Protein AF-0000000081164059 (afdb_homodimer)

Nearest PDB structures (foldseek):
  8rfb-assembly1_A  TM=6.625E-01  e=6.573E-01  Homo sapiens
  6j4f-assembly2_B  TM=5.275E-01  e=3.599E+00  Arabidopsis thaliana
  6j4e-assembly1_B  TM=5.205E-01  e=5.851E+00  Arabidopsis thaliana
  3a1j-assembly1_B  TM=3.413E-01  e=1.538E+00  Homo sapiens
  8rfb-assembly1_A  TM=6.624E-01  e=5.026E-01  Homo sapiens

Secondary structure (DSSP, 8-state):
----THHHHHHTTT-HHHHHHHHHHHHTT-EEEEEEETTTTEEEEEEE-TTSS-EEEEEEEE-GGG-EEEEEESSTTTTS--HHHHHHHHHHHHH--TT--S--EE-----------HHHHSPPP-------/----THHHHHHTTT-HHHHHHHHHHHHTT-EEEEEEETTTTEEEEEEE-TTSS-EEEEEEEE-GGG-EEEEEESSTTTTS--HHHHHHHHHHHHH--TT--S--EE-----------HHHHSPPP-------

pLDDT: mean 81.77, std 21.3, range [35.31, 98.69]

Radius of gyration: 24.85 Å; Cα con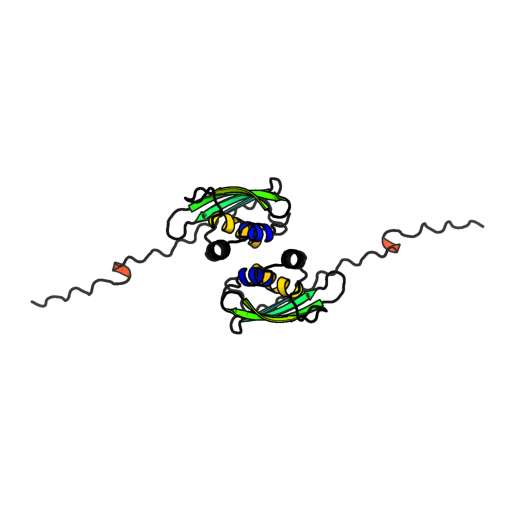tacts (8 Å, |Δi|>4): 420; chains: 2; bounding box: 108×60×64 Å

Sequence (264 aa):
MAFSVLYWVNFCSGTKKLSQKSESAVKSDHVLKFIFDPELSHVEGRVQASMRDRSYHVTLTLGENDTVVDSKCDCVNGQDKCHHKASLLLYGYKNVSKTDIRASWIQHPKSRPPKKTMEELFPPPPKLATYRMAFSVLYWVNFCSGTKKLSQKSESAVKSDHVLKFIFDPELSHVEGRVQASMRDRSYHVTLTLGENDTVVDSKCDCVNGQDKCHHKASLLLYGYKNVSKTDIRASWIQHPKSRPPKKTMEELFPPPPKLATYR

Solvent-accessible surface area (backbone atoms only — not comparable to full-atom values): 15053 Å² total; per-residue (Å²): 122,74,52,56,60,50,37,30,51,55,71,31,59,96,34,70,65,43,48,52,50,10,51,50,36,46,74,66,52,28,59,27,31,43,37,44,39,76,89,74,31,32,37,38,33,29,30,48,43,91,88,47,102,43,66,30,53,32,40,39,32,57,44,76,91,44,34,73,76,44,67,44,33,74,48,98,53,21,87,53,94,42,39,63,60,40,22,53,39,47,43,38,32,70,63,45,43,85,79,59,55,79,56,71,48,73,46,72,64,75,73,68,74,77,78,69,48,66,56,73,72,54,59,75,76,77,78,73,76,74,78,121,124,74,52,56,59,49,36,30,50,56,72,32,59,98,35,68,66,42,49,52,50,11,51,51,37,44,75,66,54,27,62,28,30,44,38,44,39,76,90,74,30,33,39,38,34,30,30,49,42,90,89,47,103,41,66,30,52,31,40,38,31,57,43,75,92,42,33,73,74,43,68,44,34,73,49,96,53,20,88,53,93,41,38,64,60,41,21,52,39,47,44,38,31,70,62,45,42,87,79,59,53,79,54,72,47,72,46,71,66,74,71,69,73,77,76,70,49,67,56,71,75,54,57,74,75,76,77,74,77,74,80,121

Foldseek 3Di:
DAQDLVLLVVLCPPPPPLVVLLVVQVVLVQWQWWWAAPVQQKIWGWGHDDPDPDIKIKIFHADPPSYTPDIAIPDPCGVGRHSRHSNRSNNSNVPVDPPDHGDGDRHDNDPPPPPQPPCRVPPPPPPPPPPD/DAQDLVLLVVLCPPPPPLVVLLVVQVVLVQWQWWFAAPVQQKIWGWGHDDPDPDIKIKIFHADPPSYTPDIAIPDPCGVGRHSRHSNRSNNSNVPVDPPDHGDGDRHDNDPPPPPQPPCRVPPPDPPDPPPD

Structure (mmCIF, N/CA/C/O backbone):
data_AF-0000000081164059-model_v1
#
loop_
_entity.id
_entity.type
_entity.pdbx_description
1 polymer 'SWIM-type domain-containing protein'
#
loop_
_atom_site.group_PDB
_atom_site.id
_atom_site.type_symbol
_atom_site.label_atom_id
_atom_site.label_alt_id
_atom_site.label_comp_id
_atom_site.label_asym_id
_ato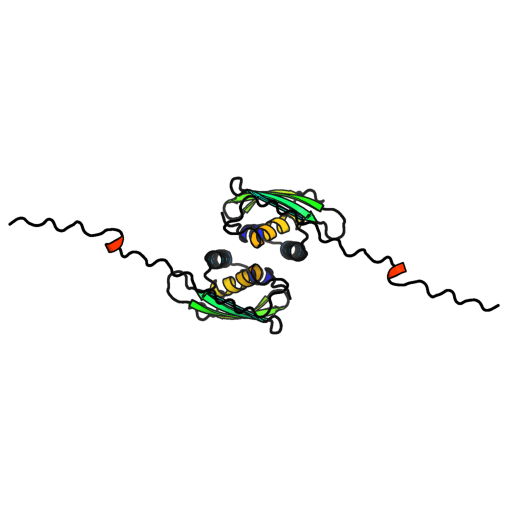m_site.label_entity_id
_atom_site.label_seq_id
_atom_site.pdbx_PDB_ins_code
_atom_site.Cartn_x
_atom_site.Cartn_y
_atom_site.Cartn_z
_atom_site.occupancy
_at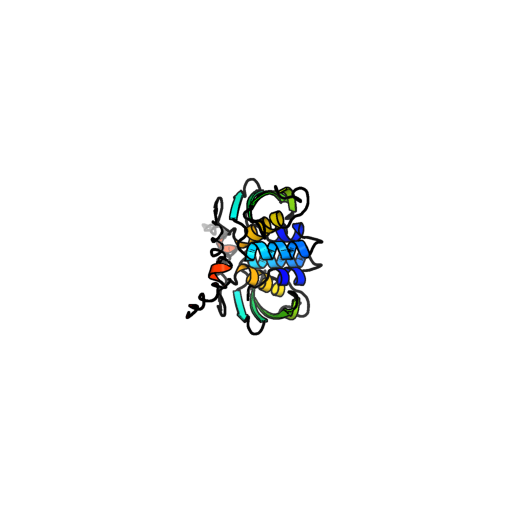om_site.B_iso_or_equiv
_atom_site.auth_seq_id
_atom_site.auth_comp_id
_atom_site.auth_asym_id
_atom_site.auth_atom_id
_atom_site.pdbx_PDB_model_num
ATOM 1 N N . MET A 1 1 ? 13.984 6.906 -8.148 1 57.16 1 MET A N 1
ATOM 2 C CA . MET A 1 1 ? 13.859 5.957 -7.047 1 57.16 1 MET A CA 1
ATOM 3 C C . MET A 1 1 ? 12.391 5.734 -6.688 1 57.16 1 MET A C 1
ATOM 5 O O . MET A 1 1 ? 11.617 6.688 -6.605 1 57.16 1 MET A O 1
ATOM 9 N N . ALA A 1 2 ? 11.852 4.387 -6.652 1 78 2 ALA A N 1
ATOM 10 C CA . ALA A 1 2 ? 10.445 4.062 -6.434 1 78 2 ALA A CA 1
ATOM 11 C C . ALA A 1 2 ? 10.055 4.25 -4.969 1 78 2 ALA A C 1
ATOM 13 O O . ALA A 1 2 ? 10.883 4.055 -4.074 1 78 2 ALA A O 1
ATOM 14 N N . PHE A 1 3 ? 9.102 4.918 -4.66 1 92.06 3 PHE A N 1
ATOM 15 C CA . PHE A 1 3 ? 8.539 5.113 -3.33 1 92.06 3 PHE A CA 1
ATOM 16 C C . PHE A 1 3 ? 7.906 3.824 -2.816 1 92.06 3 PHE A C 1
ATOM 18 O O . PHE A 1 3 ? 6.844 3.418 -3.291 1 92.06 3 PHE A O 1
ATOM 25 N N . SER A 1 4 ? 8.648 3.234 -1.888 1 95.94 4 SER A N 1
ATOM 26 C CA . SER A 1 4 ? 8.266 1.904 -1.432 1 95.94 4 SER A CA 1
ATOM 27 C C . SER A 1 4 ? 7.102 1.976 -0.445 1 95.94 4 SER A C 1
ATOM 29 O O . SER A 1 4 ? 7.09 2.822 0.45 1 95.94 4 SER A O 1
ATOM 31 N N . VAL A 1 5 ? 6.203 0.979 -0.553 1 97.56 5 VAL A N 1
ATOM 32 C CA . VAL A 1 5 ? 5.074 0.877 0.365 1 97.56 5 VAL A CA 1
ATOM 33 C C . VAL A 1 5 ? 5.57 0.466 1.75 1 97.56 5 VAL A C 1
ATOM 35 O O . VAL A 1 5 ? 4.875 0.668 2.75 1 97.56 5 VAL A O 1
ATOM 38 N N . LEU A 1 6 ? 6.746 -0.009 1.851 1 97.69 6 LEU A N 1
ATOM 39 C CA . LEU A 1 6 ? 7.273 -0.529 3.107 1 97.69 6 LEU A CA 1
ATOM 40 C C . LEU A 1 6 ? 7.578 0.605 4.078 1 97.69 6 LEU A C 1
ATOM 42 O O . LEU A 1 6 ? 7.598 0.398 5.293 1 97.69 6 LEU A O 1
ATOM 46 N N . TYR A 1 7 ? 7.797 1.878 3.541 1 98 7 TYR A N 1
ATOM 47 C CA . TYR A 1 7 ? 7.91 3.021 4.441 1 98 7 TYR A CA 1
ATOM 48 C C . TYR A 1 7 ? 6.664 3.16 5.305 1 98 7 TYR A C 1
ATOM 50 O O . TYR A 1 7 ? 6.758 3.391 6.512 1 98 7 TYR A O 1
ATOM 58 N N . TRP A 1 8 ? 5.555 2.967 4.656 1 98.38 8 TRP A N 1
ATOM 59 C CA . TRP A 1 8 ? 4.27 3.07 5.34 1 98.38 8 TRP A CA 1
ATOM 60 C C . TRP A 1 8 ? 4.051 1.881 6.27 1 98.38 8 TRP A C 1
ATOM 62 O O . TRP A 1 8 ? 3.625 2.051 7.414 1 98.38 8 TRP A O 1
ATOM 72 N N . VAL A 1 9 ? 4.395 0.719 5.84 1 97.94 9 VAL A N 1
ATOM 73 C CA . VAL A 1 9 ? 4.191 -0.5 6.617 1 97.94 9 VAL A CA 1
ATOM 74 C C . VAL A 1 9 ? 5.008 -0.435 7.906 1 97.94 9 VAL A C 1
ATOM 76 O O . VAL A 1 9 ? 4.48 -0.661 9 1 97.94 9 VAL A O 1
ATOM 79 N N . ASN A 1 10 ? 6.207 -0.115 7.762 1 97.38 10 ASN A N 1
ATOM 80 C CA . ASN A 1 10 ? 7.094 -0.061 8.922 1 97.38 10 ASN A CA 1
ATOM 81 C C . ASN A 1 10 ? 6.695 1.055 9.883 1 97.38 10 ASN A C 1
ATOM 83 O O . ASN A 1 10 ? 6.781 0.891 11.102 1 97.38 10 ASN A O 1
ATOM 87 N N . PHE A 1 11 ? 6.277 2.217 9.352 1 97.94 11 PHE A N 1
ATOM 88 C CA . PHE A 1 11 ? 5.867 3.346 10.18 1 97.94 11 PHE A CA 1
ATOM 89 C C . PHE A 1 11 ? 4.652 2.986 11.023 1 97.94 11 PHE A C 1
ATOM 91 O O . PHE A 1 11 ? 4.562 3.377 12.188 1 97.94 11 PHE A O 1
ATOM 98 N N . CYS A 1 12 ? 3.801 2.154 10.422 1 97.69 12 CYS A N 1
ATOM 99 C CA . CYS A 1 12 ? 2.547 1.826 11.086 1 97.69 12 CYS A CA 1
ATOM 100 C C . CYS A 1 12 ? 2.691 0.565 11.93 1 97.69 12 CYS A C 1
ATOM 102 O O . CYS A 1 12 ? 1.734 0.131 12.578 1 97.69 12 CYS A O 1
ATOM 104 N N . SER A 1 13 ? 3.854 0.001 11.93 1 94.69 13 SER A N 1
ATOM 105 C CA . SER A 1 13 ? 4.051 -1.262 12.633 1 94.69 13 SER A CA 1
ATOM 106 C C . SER A 1 13 ? 3.58 -1.168 14.078 1 94.69 13 SER A C 1
ATOM 108 O O . SER A 1 13 ? 3.873 -0.191 14.773 1 94.69 13 SER A O 1
ATOM 110 N N . GLY A 1 14 ? 2.793 -2.141 14.57 1 90.81 14 GLY A N 1
ATOM 111 C CA . GLY A 1 14 ? 2.371 -2.215 15.953 1 90.81 14 GLY A CA 1
ATOM 112 C C . GLY A 1 14 ? 1.087 -1.455 16.234 1 90.81 14 GLY A C 1
ATOM 113 O O . GLY A 1 14 ? 0.576 -1.474 17.359 1 90.81 14 GLY A O 1
ATOM 114 N N . THR A 1 15 ? 0.524 -0.752 15.234 1 92.75 15 THR A N 1
ATOM 115 C CA . THR A 1 15 ? -0.686 0.035 15.445 1 92.75 15 THR A CA 1
ATOM 116 C C . THR A 1 15 ? -1.65 -0.133 14.273 1 92.75 15 THR A C 1
ATOM 118 O O . THR A 1 15 ? -1.577 0.606 13.289 1 92.75 15 THR A O 1
ATOM 121 N N . LYS A 1 16 ? -2.604 -0.92 14.375 1 94.12 16 LYS A N 1
ATOM 122 C CA . LYS A 1 16 ? -3.607 -1.17 13.344 1 94.12 16 LYS A CA 1
ATOM 123 C C . LYS A 1 16 ? -4.434 0.082 13.07 1 94.12 16 LYS A C 1
ATOM 125 O O . LYS A 1 16 ? -4.758 0.375 11.914 1 94.12 16 LYS A O 1
ATOM 130 N N . LYS A 1 17 ? -4.734 0.809 14.141 1 96.38 17 LYS A N 1
ATOM 131 C CA . LYS A 1 17 ? -5.543 2.018 14.016 1 96.38 17 LYS A CA 1
ATOM 132 C C . LYS A 1 17 ? -4.855 3.053 13.133 1 96.38 17 LYS A C 1
ATOM 134 O O . LYS A 1 17 ? -5.52 3.762 12.367 1 96.38 17 LYS A O 1
ATOM 139 N N . LEU A 1 18 ? -3.592 3.16 13.25 1 97.31 18 LEU A N 1
ATOM 140 C CA . LEU A 1 18 ? -2.809 4.094 12.445 1 97.31 18 LEU A CA 1
ATOM 141 C C . LEU A 1 18 ? -2.91 3.752 10.961 1 97.31 18 LEU A C 1
ATOM 143 O O . LEU A 1 18 ? -3.111 4.641 10.133 1 97.31 18 LEU A O 1
ATOM 147 N N . SER A 1 19 ? -2.801 2.441 10.641 1 97.88 19 SER A N 1
ATOM 148 C CA . SER A 1 19 ? -2.93 1.991 9.258 1 97.88 19 SER A CA 1
ATOM 149 C C . SER A 1 19 ? -4.324 2.275 8.711 1 97.88 19 SER A C 1
ATOM 151 O O . SER A 1 19 ? -4.473 2.77 7.59 1 97.88 19 SER A O 1
ATOM 153 N N . GLN A 1 20 ? -5.297 2.037 9.492 1 97.69 20 GLN A N 1
ATOM 154 C CA . GLN A 1 20 ? -6.68 2.221 9.07 1 97.69 20 GLN A CA 1
ATOM 155 C C . GLN A 1 20 ? -6.996 3.697 8.852 1 97.69 20 GLN A C 1
ATOM 157 O O . GLN A 1 20 ? -7.586 4.066 7.832 1 97.69 20 GLN A O 1
ATOM 162 N N . LYS A 1 21 ? -6.617 4.535 9.789 1 97.19 21 LYS A N 1
ATOM 163 C CA . LYS A 1 21 ? -6.914 5.961 9.703 1 97.19 21 LYS A CA 1
ATOM 164 C C . LYS A 1 21 ? -6.172 6.613 8.539 1 97.19 21 LYS A C 1
ATOM 166 O O . LYS A 1 21 ? -6.711 7.492 7.867 1 97.19 21 LYS A O 1
ATOM 171 N N . SER A 1 22 ? -4.934 6.223 8.367 1 98.06 22 SER A N 1
ATOM 172 C CA . SER A 1 22 ? -4.176 6.82 7.277 1 98.06 22 SER A CA 1
ATOM 173 C C . SER A 1 22 ? -4.707 6.363 5.922 1 98.06 22 SER A C 1
ATOM 175 O O . SER A 1 22 ? -4.77 7.152 4.977 1 98.06 22 SER A O 1
ATOM 177 N N . GLU A 1 23 ? -5.047 5.098 5.793 1 97.19 23 GLU A N 1
ATOM 178 C CA . GLU A 1 23 ? -5.664 4.637 4.551 1 97.19 23 GLU A CA 1
ATOM 179 C C . GLU A 1 23 ? -6.965 5.387 4.27 1 97.19 23 GLU A C 1
ATOM 181 O O . GLU A 1 23 ? -7.219 5.797 3.137 1 97.19 23 GLU A O 1
ATOM 186 N N . SER A 1 24 ? -7.785 5.52 5.297 1 95.62 24 SER A N 1
ATOM 187 C CA . SER A 1 24 ? -9.039 6.246 5.156 1 95.62 24 SER A CA 1
ATOM 188 C C . SER A 1 24 ? -8.805 7.684 4.703 1 95.62 24 SER A C 1
ATOM 190 O O . SER A 1 24 ? -9.531 8.203 3.854 1 95.62 24 SER A O 1
ATOM 192 N N . ALA A 1 25 ? -7.836 8.328 5.285 1 96.12 25 ALA A N 1
ATOM 193 C CA . ALA A 1 25 ? -7.516 9.711 4.934 1 96.12 25 ALA A CA 1
ATOM 194 C C . ALA A 1 25 ? -7.094 9.82 3.473 1 96.12 25 ALA A C 1
ATOM 196 O O . ALA A 1 25 ? -7.516 10.734 2.766 1 96.12 25 ALA A O 1
ATOM 197 N N . VAL A 1 26 ? -6.273 8.859 2.986 1 95.62 26 VAL A N 1
ATOM 198 C CA . VAL A 1 26 ? -5.809 8.875 1.604 1 95.62 26 VAL A CA 1
ATOM 199 C C . VAL A 1 26 ? -6.98 8.602 0.663 1 95.62 26 VAL A C 1
ATOM 201 O O . VAL A 1 26 ? -7.137 9.281 -0.355 1 95.62 26 VAL A O 1
ATOM 204 N N . LYS A 1 27 ? -7.789 7.664 1.058 1 93.12 27 LYS A N 1
ATOM 205 C CA . LYS A 1 27 ? -8.969 7.328 0.264 1 93.12 27 LYS A CA 1
ATOM 206 C C . LYS A 1 27 ? -9.906 8.523 0.147 1 93.12 27 LYS A C 1
ATOM 208 O O . LYS A 1 27 ? -10.555 8.719 -0.887 1 93.12 27 LYS A O 1
ATOM 213 N N . SER A 1 28 ? -9.945 9.289 1.147 1 92.81 28 SER A N 1
ATOM 214 C CA . SER A 1 28 ? -10.859 10.43 1.216 1 92.81 28 SER A CA 1
ATOM 215 C C . SER A 1 28 ? -10.219 11.688 0.643 1 92.81 28 SER A C 1
ATOM 217 O O . SER A 1 28 ? -10.734 12.789 0.826 1 92.81 28 SER A O 1
ATOM 219 N N . ASP A 1 29 ? -9.07 11.578 0.116 1 93.25 29 ASP A N 1
ATOM 220 C CA . ASP A 1 29 ? -8.359 12.672 -0.546 1 93.25 29 ASP A CA 1
ATOM 221 C C . ASP A 1 29 ? -8.008 13.781 0.445 1 93.25 29 ASP A C 1
ATOM 223 O O . ASP A 1 29 ? -8.156 14.961 0.138 1 93.25 29 ASP A O 1
ATOM 227 N N . HIS A 1 30 ? -7.652 13.391 1.604 1 95.56 30 HIS A N 1
ATOM 228 C CA . HIS A 1 30 ? -7.297 14.359 2.639 1 95.56 30 HIS A CA 1
ATOM 229 C C . HIS A 1 30 ? -5.879 14.883 2.439 1 95.56 30 HIS A C 1
ATOM 231 O O . HIS A 1 30 ? -5.492 15.883 3.047 1 95.56 30 HIS A O 1
ATOM 237 N N . VAL A 1 31 ? -5.039 14.211 1.701 1 96.31 31 VAL A N 1
ATOM 238 C CA . VAL A 1 31 ? -3.719 14.75 1.375 1 96.31 31 VAL A CA 1
ATOM 239 C C . VAL A 1 31 ? -3.854 15.859 0.334 1 96.31 31 VAL A C 1
ATOM 241 O O . VAL A 1 31 ? -4.172 15.594 -0.828 1 96.31 31 VAL A O 1
ATOM 244 N N . LEU A 1 32 ? -3.525 17.031 0.781 1 94.25 32 LEU A N 1
ATOM 245 C CA . LEU A 1 32 ? -3.816 18.219 -0.012 1 94.25 32 LEU A CA 1
ATOM 246 C C . LEU A 1 32 ? -2.602 18.641 -0.835 1 94.25 32 LEU A C 1
ATOM 248 O O . LEU A 1 32 ? -2.748 19.234 -1.909 1 94.25 32 LEU A O 1
ATOM 252 N N . LYS A 1 33 ? -1.496 18.469 -0.349 1 95.12 33 LYS A N 1
ATOM 253 C CA . LYS A 1 33 ? -0.218 18.766 -0.988 1 95.12 33 LYS A CA 1
ATOM 254 C C . LYS A 1 33 ? 0.806 17.672 -0.71 1 95.12 33 LYS A C 1
ATOM 256 O O . LYS A 1 33 ? 0.843 17.109 0.388 1 95.12 33 LYS A O 1
ATOM 261 N N . PHE A 1 34 ? 1.595 17.422 -1.727 1 95.94 34 PHE A N 1
ATOM 262 C CA . PHE A 1 34 ? 2.605 16.391 -1.605 1 95.94 34 PHE A CA 1
ATOM 263 C C . PHE A 1 34 ? 3.824 16.703 -2.461 1 95.94 34 PHE A C 1
ATOM 265 O O . PHE A 1 34 ? 3.693 17 -3.65 1 95.94 34 PHE A O 1
ATOM 272 N N . ILE A 1 35 ? 4.992 16.781 -1.832 1 94.19 35 ILE A N 1
ATOM 273 C CA . ILE A 1 35 ? 6.27 16.969 -2.514 1 94.19 35 ILE A CA 1
ATOM 274 C C . ILE A 1 35 ? 7.246 15.867 -2.094 1 94.19 35 ILE A C 1
ATOM 276 O O . ILE A 1 35 ? 7.391 15.578 -0.903 1 94.19 35 ILE A O 1
ATOM 280 N N . PHE A 1 36 ? 7.801 15.234 -3.047 1 94.81 36 PHE A N 1
ATOM 281 C CA . PHE A 1 36 ? 8.812 14.219 -2.791 1 94.81 36 PHE A CA 1
ATOM 282 C C . PHE A 1 36 ? 10.117 14.562 -3.5 1 94.81 36 PHE A C 1
ATOM 284 O O . PHE A 1 36 ? 10.125 14.812 -4.707 1 94.81 36 PHE A O 1
ATOM 291 N N . ASP A 1 37 ? 11.156 14.688 -2.756 1 93.44 37 ASP A N 1
ATOM 292 C CA . ASP A 1 37 ? 12.5 14.891 -3.281 1 93.44 37 ASP A CA 1
ATOM 293 C C . ASP A 1 37 ? 13.352 13.633 -3.129 1 93.44 37 ASP A C 1
ATOM 295 O O . ASP A 1 37 ? 13.891 13.367 -2.053 1 93.44 37 ASP A O 1
ATOM 299 N N . PRO A 1 38 ? 13.516 12.875 -4.148 1 91.19 38 PRO A N 1
ATOM 300 C CA . PRO A 1 38 ? 14.25 11.609 -4.043 1 91.19 38 PRO A CA 1
ATOM 301 C C . PRO A 1 38 ? 15.727 11.812 -3.727 1 91.19 38 PRO A C 1
ATOM 303 O O . PRO A 1 38 ? 16.359 10.945 -3.109 1 91.19 38 PRO A O 1
ATOM 306 N N . GLU A 1 39 ? 16.266 12.891 -4.145 1 91.56 39 GLU A N 1
ATOM 307 C CA . GLU A 1 39 ? 17.672 13.156 -3.889 1 91.56 39 GLU A CA 1
ATOM 308 C C . GLU A 1 39 ? 17.938 13.398 -2.406 1 91.56 39 GLU A C 1
ATOM 310 O O . GLU A 1 39 ? 18.938 12.93 -1.856 1 91.56 39 GLU A O 1
ATOM 315 N N . LEU A 1 40 ? 17.031 14.094 -1.793 1 93.75 40 LEU A N 1
ATOM 316 C CA . LEU A 1 40 ? 17.188 14.398 -0.375 1 93.75 40 LEU A CA 1
ATOM 317 C C . LEU A 1 40 ? 16.422 13.398 0.483 1 93.75 40 LEU A C 1
ATOM 319 O O . LEU A 1 40 ? 16.438 13.492 1.713 1 93.75 40 LEU A O 1
ATOM 323 N N . SER A 1 41 ? 15.758 12.477 -0.121 1 94.81 41 SER A N 1
ATOM 324 C CA . SER A 1 41 ? 14.922 11.5 0.583 1 94.81 41 SER A CA 1
ATOM 325 C C . SER A 1 41 ? 13.938 12.195 1.521 1 94.81 41 SER A C 1
ATOM 327 O O . SER A 1 41 ? 13.805 11.805 2.684 1 94.81 41 SER A O 1
ATOM 329 N N . HIS A 1 42 ? 13.367 13.203 0.974 1 96.31 42 HIS A N 1
ATOM 330 C CA . HIS A 1 42 ? 12.516 14.07 1.774 1 96.31 42 HIS A CA 1
ATOM 331 C C . HIS A 1 42 ? 11.102 14.141 1.199 1 96.31 42 HIS A C 1
ATOM 333 O O . HIS A 1 42 ? 10.93 14.242 -0.017 1 96.31 42 HIS A O 1
ATOM 339 N N . VAL A 1 43 ? 10.148 14.047 2.105 1 97.12 43 VAL A N 1
ATOM 340 C CA . VAL A 1 43 ? 8.734 14.164 1.749 1 97.12 43 VAL A CA 1
ATOM 341 C C . VAL A 1 43 ? 8.094 15.305 2.543 1 97.12 43 VAL A C 1
ATOM 343 O O . VAL A 1 43 ? 8.344 15.445 3.742 1 97.12 43 VAL A O 1
ATOM 346 N N . GLU A 1 44 ? 7.32 16.078 1.889 1 97.94 44 GLU A N 1
ATOM 347 C CA . GLU A 1 44 ? 6.602 17.188 2.518 1 97.94 44 GLU A CA 1
ATOM 348 C C . GLU A 1 44 ? 5.18 17.297 1.975 1 97.94 44 GLU A C 1
ATOM 350 O O . GLU A 1 44 ? 4.934 17.016 0.8 1 97.94 44 GLU A O 1
ATOM 355 N N . GLY A 1 45 ? 4.297 17.688 2.904 1 97.44 45 GLY A N 1
ATOM 356 C CA . GLY A 1 45 ? 2.936 17.859 2.424 1 97.44 45 GLY A CA 1
ATOM 357 C C . GLY A 1 45 ? 2.004 18.453 3.471 1 97.44 45 GLY A C 1
ATOM 358 O O . GLY A 1 45 ? 2.451 18.875 4.539 1 97.44 45 GLY A O 1
ATOM 359 N N . ARG A 1 46 ? 0.769 18.578 3.082 1 97.44 46 ARG A N 1
ATOM 360 C CA . ARG A 1 46 ? -0.315 19.031 3.947 1 97.44 46 ARG A CA 1
ATOM 361 C C . ARG A 1 46 ? -1.459 18.016 3.967 1 97.44 46 ARG A C 1
ATOM 363 O O . ARG A 1 46 ? -1.868 17.516 2.92 1 97.44 46 ARG A O 1
ATOM 370 N N . VAL A 1 47 ? -1.889 17.75 5.148 1 96.69 47 VAL A N 1
ATOM 371 C CA . VAL A 1 47 ? -2.963 16.766 5.32 1 96.69 47 VAL A CA 1
ATOM 372 C C . VAL A 1 47 ? -4.137 17.422 6.051 1 96.69 47 VAL A C 1
ATOM 374 O O . VAL A 1 47 ? -3.949 18.062 7.086 1 96.69 47 VAL A O 1
ATOM 377 N N . GLN A 1 48 ? -5.258 17.25 5.465 1 95.81 48 GLN A N 1
ATOM 378 C CA . GLN A 1 48 ? -6.477 17.812 6.043 1 95.81 48 GLN A CA 1
ATOM 379 C C . GLN A 1 48 ? -6.836 17.109 7.352 1 95.81 48 GLN A C 1
ATOM 381 O O . GLN A 1 48 ? -6.766 15.891 7.449 1 95.81 48 GLN A O 1
ATOM 386 N N . ALA A 1 49 ? -7.293 17.984 8.289 1 88.56 49 ALA A N 1
ATOM 387 C CA . ALA A 1 49 ? -7.812 17.438 9.539 1 88.56 49 ALA A CA 1
ATOM 388 C C . ALA A 1 49 ? -9.219 16.875 9.352 1 88.56 49 ALA A C 1
ATOM 390 O O . ALA A 1 49 ? -9.953 17.312 8.461 1 88.56 49 ALA A O 1
ATOM 391 N N . SER A 1 50 ? -9.602 15.695 9.891 1 73.62 50 SER A N 1
ATOM 392 C CA . SER A 1 50 ? -10.883 15.016 9.727 1 73.62 50 SER A CA 1
ATOM 393 C C . SER A 1 50 ? -12.047 15.992 9.859 1 73.62 50 SER A C 1
ATOM 395 O O . SER A 1 50 ? -13.016 15.922 9.109 1 73.62 50 SER A O 1
ATOM 397 N N . MET A 1 51 ? -12.258 16.641 10.812 1 63.19 51 MET A N 1
ATOM 398 C CA . MET A 1 51 ? -13.492 17.375 11.062 1 63.19 51 MET A CA 1
ATOM 399 C C . MET A 1 51 ? -13.234 18.875 11.133 1 63.19 51 MET A C 1
ATOM 401 O O . MET A 1 51 ? -14.008 19.625 11.734 1 63.19 51 MET A O 1
ATOM 405 N N . ARG A 1 52 ? -12.203 19.312 10.43 1 66.94 52 ARG A N 1
ATOM 406 C CA . ARG A 1 52 ? -11.961 20.734 10.625 1 66.94 52 ARG A CA 1
ATOM 407 C C . ARG A 1 52 ? -11.383 21.375 9.359 1 66.94 52 ARG A C 1
ATOM 409 O O . ARG A 1 52 ? -10.945 20.656 8.453 1 66.94 52 ARG A O 1
ATOM 416 N N . ASP A 1 53 ? -11.711 22.578 9.18 1 82.5 53 ASP A N 1
ATOM 417 C CA . ASP A 1 53 ? -11.094 23.391 8.141 1 82.5 53 ASP A CA 1
ATOM 418 C C . ASP A 1 53 ? -9.641 23.703 8.477 1 82.5 53 ASP A C 1
ATOM 420 O O . ASP A 1 53 ? -9.258 24.875 8.594 1 82.5 53 ASP A O 1
ATOM 424 N N . ARG A 1 54 ? -9.055 22.672 8.922 1 91.38 54 ARG A N 1
ATOM 425 C CA . ARG A 1 54 ? -7.641 22.812 9.242 1 91.38 54 ARG A CA 1
ATOM 426 C C . ARG A 1 54 ? -6.816 21.734 8.547 1 91.38 54 ARG A C 1
ATOM 428 O O . ARG A 1 54 ? -7.336 20.672 8.195 1 91.38 54 ARG A O 1
ATOM 435 N N . SER A 1 55 ? -5.676 22.094 8.25 1 95.19 55 SER A N 1
ATOM 436 C CA . SER A 1 55 ? -4.707 21.156 7.695 1 95.19 55 SER A CA 1
ATOM 437 C C . SER A 1 55 ? -3.375 21.234 8.438 1 95.19 55 SER A C 1
ATOM 439 O O . SER A 1 55 ? -3.068 22.25 9.07 1 95.19 55 SER A O 1
ATOM 441 N N . TYR A 1 56 ? -2.717 20.125 8.398 1 96.94 56 TYR A N 1
ATOM 442 C CA . TYR A 1 56 ? -1.443 20.047 9.109 1 96.94 56 TYR A CA 1
ATOM 443 C C . TYR A 1 56 ? -0.286 19.891 8.133 1 96.94 56 TYR A C 1
ATOM 445 O O . TYR A 1 56 ? -0.402 19.156 7.141 1 96.94 56 TYR A O 1
ATOM 453 N N . HIS A 1 57 ? 0.751 20.609 8.406 1 97.56 57 HIS A N 1
ATOM 454 C CA . HIS A 1 57 ? 1.989 20.453 7.656 1 97.56 57 HIS A CA 1
ATOM 455 C C . HIS A 1 57 ? 2.791 19.266 8.164 1 97.56 57 HIS A C 1
ATOM 457 O O . HIS A 1 57 ? 2.961 19.094 9.375 1 97.56 57 HIS A O 1
ATOM 463 N N . VAL A 1 58 ? 3.266 18.438 7.289 1 98.25 58 VAL A N 1
ATOM 464 C CA . VAL A 1 58 ? 3.996 17.219 7.625 1 98.25 58 VAL A CA 1
ATOM 465 C C . VAL A 1 58 ? 5.312 17.172 6.848 1 98.25 58 VAL A C 1
ATOM 467 O O . VAL A 1 58 ? 5.344 17.484 5.652 1 98.25 58 VAL A O 1
ATOM 470 N N . THR A 1 59 ? 6.387 16.859 7.504 1 97.94 59 THR A N 1
ATOM 471 C CA . THR A 1 59 ? 7.676 16.609 6.867 1 97.94 59 THR A CA 1
ATOM 472 C C . THR A 1 59 ? 8.266 15.281 7.348 1 97.94 59 THR A C 1
ATOM 474 O O . THR A 1 59 ? 8.172 14.945 8.531 1 97.94 59 THR A O 1
ATOM 477 N N . LEU A 1 60 ? 8.805 14.555 6.414 1 98.44 60 LEU A N 1
ATOM 478 C CA . LEU A 1 60 ? 9.422 13.273 6.707 1 98.44 60 LEU A CA 1
ATOM 479 C C . LEU A 1 60 ? 10.781 13.156 6.027 1 98.44 60 LEU A C 1
ATOM 481 O O . LEU A 1 60 ? 10.953 13.602 4.891 1 98.44 60 LEU A O 1
ATOM 485 N N . THR A 1 61 ? 11.711 12.547 6.68 1 98.31 61 THR A N 1
ATOM 486 C CA . THR A 1 61 ? 12.977 12.125 6.086 1 98.31 61 THR A CA 1
ATOM 487 C C . THR A 1 61 ? 13.062 10.602 6.023 1 98.31 61 THR A C 1
ATOM 489 O O . THR A 1 61 ? 12.938 9.93 7.047 1 98.31 61 THR A O 1
ATOM 492 N N . LEU A 1 62 ? 13.242 10.117 4.863 1 97.88 62 LEU A N 1
ATOM 493 C CA . LEU A 1 62 ? 13.297 8.68 4.641 1 97.88 62 LEU A CA 1
ATOM 494 C C . LEU A 1 62 ? 14.719 8.156 4.809 1 97.88 62 LEU A C 1
ATOM 496 O O . LEU A 1 62 ? 15.672 8.805 4.379 1 97.88 62 LEU A O 1
ATOM 500 N N . GLY A 1 63 ? 14.758 7.043 5.488 1 97.31 63 GLY A N 1
ATOM 501 C CA . GLY A 1 63 ? 16.062 6.449 5.742 1 97.31 63 GLY A CA 1
ATOM 502 C C . GLY A 1 63 ? 16.25 5.109 5.059 1 97.31 63 GLY A C 1
ATOM 503 O O . GLY A 1 63 ? 15.477 4.738 4.176 1 97.31 63 GLY A O 1
ATOM 504 N N . GLU A 1 64 ? 17.375 4.426 5.465 1 94.94 64 GLU A N 1
ATOM 505 C CA . GLU A 1 64 ? 17.672 3.094 4.949 1 94.94 64 GLU A CA 1
ATOM 506 C C . GLU A 1 64 ? 16.672 2.07 5.469 1 94.94 64 GLU A C 1
ATOM 508 O O . GLU A 1 64 ? 15.984 2.312 6.465 1 94.94 64 GLU A O 1
ATOM 513 N N . ASN A 1 65 ? 16.531 0.983 4.664 1 94.75 65 ASN A N 1
ATOM 514 C CA . ASN A 1 65 ? 15.68 -0.14 5.055 1 94.75 65 ASN A CA 1
ATOM 515 C C . ASN A 1 65 ? 14.227 0.291 5.238 1 94.75 65 ASN A C 1
ATOM 517 O O . ASN A 1 65 ? 13.57 -0.131 6.191 1 94.75 65 ASN A O 1
ATOM 521 N N . ASP A 1 66 ? 13.773 1.25 4.434 1 96.5 66 ASP A N 1
ATOM 522 C CA . ASP A 1 66 ? 12.375 1.676 4.375 1 96.5 66 ASP A CA 1
ATOM 523 C C . ASP A 1 66 ? 11.906 2.203 5.73 1 96.5 66 ASP A C 1
ATOM 525 O O . ASP A 1 66 ? 10.805 1.875 6.184 1 96.5 66 ASP A O 1
ATOM 529 N N . THR A 1 67 ? 12.828 2.934 6.398 1 97.38 67 THR A N 1
ATOM 530 C CA . THR A 1 67 ? 12.5 3.543 7.684 1 97.38 67 THR A CA 1
ATOM 531 C C . THR A 1 67 ? 12.359 5.055 7.543 1 97.38 67 THR A C 1
ATOM 533 O O . THR A 1 67 ? 12.844 5.645 6.574 1 97.38 67 THR A O 1
ATOM 536 N N . VAL A 1 68 ? 11.578 5.621 8.5 1 97.94 68 VAL A N 1
ATOM 537 C CA . VAL A 1 68 ? 11.5 7.07 8.641 1 97.94 68 VAL A CA 1
ATOM 538 C C . VAL A 1 68 ? 12.438 7.531 9.758 1 97.94 68 VAL A C 1
ATOM 540 O O . VAL A 1 68 ? 12.266 7.141 10.914 1 97.94 68 VAL A O 1
ATOM 543 N N . VAL A 1 69 ? 13.453 8.297 9.445 1 97.69 69 VAL A N 1
ATOM 544 C CA . VAL A 1 69 ? 14.492 8.609 10.422 1 97.69 69 VAL A CA 1
ATOM 545 C C . VAL A 1 69 ? 14.164 9.93 11.117 1 97.69 69 VAL A C 1
ATOM 547 O O . VAL A 1 69 ? 14.711 10.219 12.188 1 97.69 69 VAL A O 1
ATOM 550 N N . ASP A 1 70 ? 13.359 10.797 10.539 1 97.5 70 ASP A N 1
ATOM 551 C CA . ASP A 1 70 ? 12.867 12.039 11.133 1 97.5 70 ASP A CA 1
ATOM 552 C C . ASP A 1 70 ? 11.469 12.383 10.609 1 97.5 70 ASP A C 1
ATOM 554 O O . ASP A 1 70 ? 11.148 12.102 9.453 1 97.5 70 ASP A O 1
ATOM 558 N N . SER A 1 71 ? 10.672 12.938 11.43 1 98 71 SER A N 1
ATOM 559 C CA . SER A 1 71 ? 9.32 13.305 11.016 1 98 71 SER A CA 1
ATOM 560 C C . SER A 1 71 ? 8.75 14.406 11.898 1 98 71 SER A C 1
ATOM 562 O O . SER A 1 71 ? 9.008 14.438 13.109 1 98 71 SER A O 1
ATOM 564 N N . LYS A 1 72 ? 8.031 15.273 11.312 1 97.69 72 LYS A N 1
ATOM 565 C CA . LYS A 1 72 ? 7.348 16.359 12.016 1 97.69 72 LYS A CA 1
ATOM 566 C C . LYS A 1 72 ? 5.93 16.547 11.484 1 97.69 72 LYS A C 1
ATOM 568 O O . LYS A 1 72 ? 5.672 16.359 10.297 1 97.69 72 LYS A O 1
ATOM 573 N N . CYS A 1 73 ? 5.082 16.797 12.32 1 98.06 73 CYS A N 1
ATOM 574 C CA . CYS A 1 73 ? 3.697 17.141 12.016 1 98.06 73 CYS A CA 1
ATOM 575 C C . CYS A 1 73 ? 3.193 18.234 12.945 1 98.06 73 CYS A C 1
ATOM 577 O O . CYS A 1 73 ? 3.457 18.203 14.148 1 98.06 73 CYS A O 1
ATOM 579 N N . ASP A 1 74 ? 2.477 19.219 12.469 1 96.25 74 ASP A N 1
ATOM 580 C CA . ASP A 1 74 ? 2.072 20.328 13.328 1 96.25 74 ASP A CA 1
ATOM 581 C C . ASP A 1 74 ? 0.735 20.031 14.008 1 96.25 74 ASP A C 1
ATOM 583 O O . ASP A 1 74 ? 0.079 20.938 14.523 1 96.25 74 ASP A O 1
ATOM 587 N N . CYS A 1 75 ? 0.372 18.734 13.977 1 95.44 75 CYS A N 1
ATOM 588 C CA . CYS A 1 75 ? -0.824 18.359 14.727 1 95.44 75 CYS A CA 1
ATOM 589 C C . CYS A 1 75 ? -0.508 18.203 16.203 1 95.44 75 CYS A C 1
ATOM 591 O O . CYS A 1 75 ? 0.648 18.312 16.625 1 95.44 75 CYS A O 1
ATOM 593 N N . VAL A 1 76 ? -1.531 17.953 16.984 1 92.44 76 VAL A N 1
ATOM 594 C CA . VAL A 1 76 ? -1.402 17.875 18.438 1 92.44 76 VAL A CA 1
ATOM 595 C C . VAL A 1 76 ? -0.499 16.703 18.828 1 92.44 76 VAL A C 1
ATOM 597 O O . VAL A 1 76 ? 0.192 16.766 19.844 1 92.44 76 VAL A O 1
ATOM 600 N N . ASN A 1 77 ? -0.453 15.625 18.031 1 90.19 77 ASN A N 1
ATOM 601 C CA . ASN A 1 77 ? 0.41 14.469 18.266 1 90.19 77 ASN A CA 1
ATOM 602 C C . ASN A 1 77 ? 1.666 14.523 17.406 1 90.19 77 ASN A C 1
ATOM 604 O O . ASN A 1 77 ? 2.254 13.484 17.094 1 90.19 77 ASN A O 1
ATOM 608 N N . GLY A 1 78 ? 2.121 15.625 17.016 1 87.5 78 GLY A N 1
ATOM 609 C CA . GLY A 1 78 ? 3.109 15.82 15.961 1 87.5 78 GLY A CA 1
ATOM 610 C C . GLY A 1 78 ? 4.461 15.219 16.297 1 87.5 78 GLY A C 1
ATOM 611 O O . GLY A 1 78 ? 5.246 14.914 15.391 1 87.5 78 GLY A O 1
ATOM 612 N N . GLN A 1 79 ? 4.684 15 17.594 1 88.06 79 GLN A N 1
ATOM 613 C CA . GLN A 1 79 ? 5.969 14.43 17.984 1 88.06 79 GLN A CA 1
ATOM 614 C C . GLN A 1 79 ? 5.941 12.906 17.891 1 88.06 79 GLN A C 1
ATOM 616 O O . GLN A 1 79 ? 6.988 12.266 17.781 1 88.06 79 GLN A O 1
ATOM 621 N N . ASP A 1 80 ? 4.773 12.273 17.953 1 93 80 ASP A N 1
ATOM 622 C CA . ASP A 1 80 ? 4.602 10.828 17.891 1 93 80 ASP A CA 1
ATOM 623 C C . ASP A 1 80 ? 4.121 10.383 16.5 1 93 80 ASP A C 1
ATOM 625 O O . ASP A 1 80 ? 4.066 11.195 15.578 1 93 80 ASP A O 1
ATOM 629 N N . LYS A 1 81 ? 3.992 9.055 16.406 1 96.06 81 LYS A N 1
ATOM 630 C CA . LYS A 1 81 ? 3.355 8.555 15.195 1 96.06 81 LYS A CA 1
ATOM 631 C C . LYS A 1 81 ? 1.915 9.047 15.086 1 96.06 81 LYS A C 1
ATOM 633 O O . LYS A 1 81 ? 1.148 8.961 16.047 1 96.06 81 LYS A O 1
ATOM 638 N N . CYS A 1 82 ? 1.609 9.703 14.07 1 97.31 82 CYS A N 1
ATOM 639 C CA . CYS A 1 82 ? 0.235 10.141 13.844 1 97.31 82 CYS A CA 1
ATOM 640 C C . CYS A 1 82 ? -0.232 9.758 12.438 1 97.31 82 CYS A C 1
ATOM 642 O O . CYS A 1 82 ? 0.587 9.492 11.562 1 97.31 82 CYS A O 1
ATOM 644 N N . HIS A 1 83 ? -1.498 9.766 12.227 1 97.38 83 HIS A N 1
ATOM 645 C CA . HIS A 1 83 ? -2.02 9.273 10.953 1 97.38 83 HIS A CA 1
ATOM 646 C C . HIS A 1 83 ? -1.753 10.273 9.836 1 97.38 83 HIS A C 1
ATOM 648 O O . HIS A 1 83 ? -1.789 9.906 8.656 1 97.38 83 HIS A O 1
ATOM 654 N N . HIS A 1 84 ? -1.456 11.547 10.211 1 98 84 HIS A N 1
ATOM 655 C CA . HIS A 1 84 ? -1.1 12.516 9.172 1 98 84 HIS A CA 1
ATOM 656 C C . HIS A 1 84 ? 0.221 12.141 8.508 1 98 84 HIS A C 1
ATOM 658 O O . HIS A 1 84 ? 0.334 12.18 7.281 1 98 84 HIS A O 1
ATOM 664 N N . LYS A 1 85 ? 1.157 11.766 9.312 1 98.62 85 LYS A N 1
ATOM 665 C CA . LYS A 1 85 ? 2.447 11.32 8.789 1 98.62 85 LYS A CA 1
ATOM 666 C C . LYS A 1 85 ? 2.295 10.039 7.969 1 98.62 85 LYS A C 1
ATOM 668 O O . LYS A 1 85 ? 2.805 9.953 6.852 1 98.62 85 LYS A O 1
ATOM 673 N N . ALA A 1 86 ? 1.538 9.141 8.508 1 98.69 86 ALA A N 1
ATOM 674 C CA . ALA A 1 86 ? 1.311 7.867 7.82 1 98.69 86 ALA A CA 1
ATOM 675 C C . ALA A 1 86 ? 0.584 8.078 6.496 1 98.69 86 ALA A C 1
ATOM 677 O O . ALA A 1 86 ? 0.875 7.402 5.508 1 98.69 86 ALA A O 1
ATOM 678 N N . SER A 1 87 ? -0.305 9.023 6.445 1 98.25 87 SER A N 1
ATOM 679 C CA . SER A 1 87 ? -1.058 9.312 5.227 1 98.25 87 SER A CA 1
ATOM 680 C C . SER A 1 87 ? -0.136 9.773 4.105 1 98.25 87 SER A C 1
ATOM 682 O O . SER A 1 87 ? -0.316 9.391 2.947 1 98.25 87 SER A O 1
ATOM 684 N N . LEU A 1 88 ? 0.799 10.57 4.422 1 98.12 88 LEU A N 1
ATOM 685 C CA . LEU A 1 88 ? 1.724 11.062 3.408 1 98.12 88 LEU A CA 1
ATOM 686 C C . LEU A 1 88 ? 2.553 9.922 2.828 1 98.12 88 LEU A C 1
ATOM 688 O O . LEU A 1 88 ? 2.82 9.898 1.624 1 98.12 88 LEU A O 1
ATOM 692 N N . LEU A 1 89 ? 2.93 9.008 3.688 1 98.31 89 LEU A N 1
ATOM 693 C CA . LEU A 1 89 ? 3.701 7.859 3.227 1 98.31 89 LEU A CA 1
ATOM 694 C C . LEU A 1 89 ? 2.873 6.992 2.285 1 98.31 89 LEU A C 1
ATOM 696 O O . LEU A 1 89 ? 3.348 6.598 1.219 1 98.31 89 LEU A O 1
ATOM 700 N N . LEU A 1 90 ? 1.681 6.699 2.652 1 97.94 90 LEU A N 1
ATOM 701 C CA . LEU A 1 90 ? 0.825 5.863 1.817 1 97.94 90 LEU A CA 1
ATOM 702 C C . LEU A 1 90 ? 0.48 6.574 0.511 1 97.94 90 LEU A C 1
ATOM 704 O O . LEU A 1 90 ? 0.463 5.949 -0.552 1 97.94 90 LEU A O 1
ATOM 708 N N . TYR A 1 91 ? 0.234 7.828 0.634 1 96.69 91 TYR A N 1
ATOM 709 C CA . TYR A 1 91 ? -0.037 8.633 -0.55 1 96.69 91 TYR A CA 1
ATOM 710 C C . TYR A 1 91 ? 1.138 8.594 -1.52 1 96.69 91 TYR A C 1
ATOM 712 O O . TYR A 1 91 ? 0.946 8.492 -2.734 1 96.69 91 TYR A O 1
ATOM 720 N N . GLY A 1 92 ? 2.307 8.789 -1 1 95.81 92 GLY A N 1
ATOM 721 C CA . GLY A 1 92 ? 3.496 8.703 -1.832 1 95.81 92 GLY A CA 1
ATOM 722 C C . GLY A 1 92 ? 3.582 7.402 -2.613 1 95.81 92 GLY A C 1
ATOM 723 O O . GLY A 1 92 ? 3.881 7.414 -3.809 1 95.81 92 GLY A O 1
ATOM 724 N N . TYR A 1 93 ? 3.328 6.336 -1.924 1 95.31 93 TYR A N 1
ATOM 725 C CA . TYR A 1 93 ? 3.369 5.047 -2.602 1 95.31 93 TYR A CA 1
ATOM 726 C C . TYR A 1 93 ? 2.355 4.996 -3.74 1 95.31 93 TYR A C 1
ATOM 728 O O . TYR A 1 93 ? 2.666 4.52 -4.836 1 95.31 93 TYR A O 1
ATOM 736 N N . LYS A 1 94 ? 1.229 5.441 -3.455 1 92.31 94 LYS A N 1
ATOM 737 C CA . LYS A 1 94 ? 0.132 5.344 -4.414 1 92.31 94 LYS A CA 1
ATOM 738 C C . LYS A 1 94 ? 0.38 6.238 -5.625 1 92.31 94 LYS A C 1
ATOM 740 O O . LYS A 1 94 ? -0.019 5.902 -6.742 1 92.31 94 LYS A O 1
ATOM 745 N N . ASN A 1 95 ? 1.047 7.312 -5.426 1 90 95 ASN A N 1
ATOM 746 C CA . ASN A 1 95 ? 0.975 8.336 -6.465 1 90 95 ASN A CA 1
ATOM 747 C C . ASN A 1 95 ? 2.354 8.648 -7.043 1 90 95 ASN A C 1
ATOM 749 O O . ASN A 1 95 ? 2.463 9.281 -8.094 1 90 95 ASN A O 1
ATOM 753 N N . VAL A 1 96 ? 3.338 8.328 -6.355 1 86.94 96 VAL A N 1
ATOM 754 C CA . VAL A 1 96 ? 4.664 8.562 -6.914 1 86.94 96 VAL A CA 1
ATOM 755 C C . VAL A 1 96 ? 4.992 7.48 -7.941 1 86.94 96 VAL A C 1
ATOM 757 O O . VAL A 1 96 ? 4.906 6.289 -7.645 1 86.94 96 VAL A O 1
ATOM 760 N N . SER A 1 97 ? 4.996 7.898 -9.195 1 67 97 SER A N 1
ATOM 761 C CA . SER A 1 97 ? 5.297 6.965 -10.273 1 67 97 SER A CA 1
ATOM 762 C C . SER A 1 97 ? 6.801 6.777 -10.438 1 67 97 SER A C 1
ATOM 764 O O . SER A 1 97 ? 7.594 7.492 -9.82 1 67 97 SER A O 1
ATOM 766 N N . LYS A 1 98 ? 7.012 5.652 -11.281 1 61.97 98 LYS A N 1
ATOM 767 C CA . LYS A 1 98 ? 8.391 5.324 -11.625 1 61.97 98 LYS A CA 1
ATOM 768 C C . LYS A 1 98 ? 9.141 6.555 -12.125 1 61.97 98 LYS A C 1
ATOM 770 O O . LYS A 1 98 ? 10.352 6.68 -11.914 1 61.97 98 LYS A O 1
ATOM 775 N N . THR A 1 99 ? 8.359 7.52 -12.781 1 52.09 99 THR A N 1
ATOM 776 C CA . THR A 1 99 ? 9.047 8.617 -13.453 1 52.09 99 THR A CA 1
ATOM 777 C C . THR A 1 99 ? 8.883 9.922 -12.672 1 52.09 99 THR A C 1
ATOM 779 O O . THR A 1 99 ? 9.312 10.977 -13.125 1 52.09 99 THR A O 1
ATOM 782 N N . ASP A 1 100 ? 7.863 10.047 -11.742 1 51.22 100 ASP A N 1
ATOM 783 C CA . ASP A 1 100 ? 7.406 11.383 -11.367 1 51.22 100 ASP A CA 1
ATOM 784 C C . ASP A 1 100 ? 8.312 11.992 -10.297 1 51.22 100 ASP A C 1
ATOM 786 O O . ASP A 1 100 ? 8.445 11.438 -9.203 1 51.22 100 ASP A O 1
ATOM 790 N N . ILE A 1 101 ? 9.203 12.578 -10.625 1 48.88 101 ILE A N 1
ATOM 791 C CA . ILE A 1 101 ? 10.062 13.398 -9.781 1 48.88 101 ILE A CA 1
ATOM 792 C C . ILE A 1 101 ? 9.211 14.359 -8.961 1 48.88 101 ILE A C 1
ATOM 794 O O . ILE A 1 101 ? 9.289 14.375 -7.73 1 48.88 101 ILE A O 1
ATOM 798 N N . ARG A 1 102 ? 9.484 15.875 -9.172 1 51.38 102 ARG A N 1
ATOM 799 C CA . ARG A 1 102 ? 9.234 17.094 -8.414 1 51.38 102 ARG A CA 1
ATOM 800 C C . ARG A 1 102 ? 7.75 17.453 -8.445 1 51.38 102 ARG A C 1
ATOM 802 O O . ARG A 1 102 ? 7.355 18.438 -9.078 1 51.38 102 ARG A O 1
ATOM 809 N N . ALA A 1 103 ? 6.801 16.453 -8.602 1 48.56 103 ALA A N 1
ATOM 810 C CA . ALA A 1 103 ? 5.496 17.031 -8.898 1 48.56 103 ALA A CA 1
ATOM 811 C C . ALA A 1 103 ? 4.82 17.562 -7.637 1 48.56 103 ALA A C 1
ATOM 813 O O . ALA A 1 103 ? 4.832 16.891 -6.598 1 48.56 103 ALA A O 1
ATOM 814 N N . SER A 1 104 ? 4.91 18.875 -7.43 1 48.66 104 SER A N 1
ATOM 815 C CA . SER A 1 104 ? 4.086 19.625 -6.488 1 48.66 104 SER A CA 1
ATOM 816 C C . SER A 1 104 ? 2.602 19.422 -6.773 1 48.66 104 SER A C 1
ATOM 818 O O . SER A 1 104 ? 2.146 19.641 -7.898 1 48.66 104 SER A O 1
ATOM 820 N N . TRP A 1 105 ? 1.957 18.266 -6.492 1 50.56 105 TRP A N 1
ATOM 821 C CA . TRP A 1 105 ? 0.519 18.219 -6.73 1 50.56 105 TRP A CA 1
ATOM 822 C C . TRP A 1 105 ? -0.243 18.922 -5.613 1 50.56 105 TRP A C 1
ATOM 824 O O . TRP A 1 105 ? 0.06 18.734 -4.434 1 50.56 105 TRP A O 1
ATOM 834 N N . ILE A 1 106 ? -0.704 20.109 -5.891 1 44.91 106 ILE A N 1
ATOM 835 C CA . ILE A 1 106 ? -1.601 20.828 -4.992 1 44.91 106 ILE A CA 1
ATOM 836 C C . ILE A 1 106 ? -3.033 20.328 -5.191 1 44.91 106 ILE A C 1
ATOM 838 O O . ILE A 1 106 ? -3.584 20.438 -6.289 1 44.91 106 ILE A O 1
ATOM 842 N N . GLN A 1 107 ? -3.441 19.297 -4.617 1 46.38 107 GLN A N 1
ATOM 843 C CA . GLN A 1 107 ? -4.863 18.984 -4.738 1 46.38 107 GLN A CA 1
ATOM 844 C C . GLN A 1 107 ? -5.703 19.875 -3.83 1 46.38 107 GLN A C 1
ATOM 846 O O . GLN A 1 107 ? -5.297 20.172 -2.707 1 46.38 107 GLN A O 1
ATOM 851 N N . HIS A 1 108 ? -6.441 20.766 -4.367 1 42.47 108 HIS A N 1
ATOM 852 C CA . HIS A 1 108 ? -7.426 21.547 -3.631 1 42.47 108 HIS A CA 1
ATOM 853 C C . HIS A 1 108 ? -8.5 20.641 -3.023 1 42.47 108 HIS A C 1
ATOM 855 O O . HIS A 1 108 ? -8.961 19.703 -3.668 1 42.47 108 HIS A O 1
ATOM 861 N N . PRO A 1 109 ? -8.562 20.594 -1.821 1 43.25 109 PRO A N 1
ATOM 86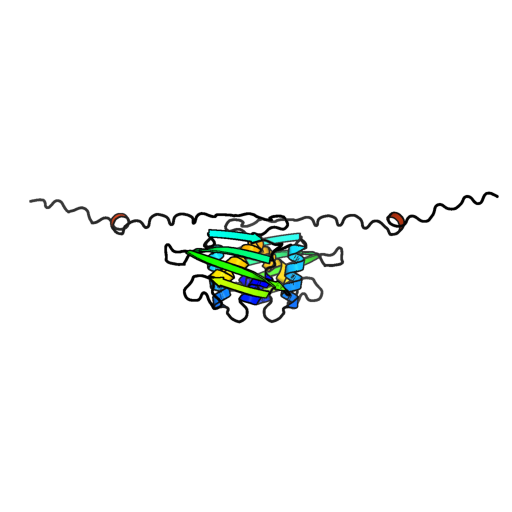2 C CA . PRO A 1 109 ? -9.625 19.797 -1.208 1 43.25 109 PRO A CA 1
ATOM 863 C C . PRO A 1 109 ? -10.969 19.938 -1.929 1 43.25 109 PRO A C 1
ATOM 865 O O . PRO A 1 109 ? -11.312 21.047 -2.381 1 43.25 109 PRO A O 1
ATOM 868 N N . LYS A 1 110 ? -11.422 19.031 -2.594 1 39.81 110 LYS A N 1
ATOM 869 C CA . LYS A 1 110 ? -12.781 19.188 -3.109 1 39.81 110 LYS A CA 1
ATOM 870 C C . LYS A 1 110 ? -13.688 19.859 -2.078 1 39.81 110 LYS A C 1
ATOM 872 O O . LYS A 1 110 ? -13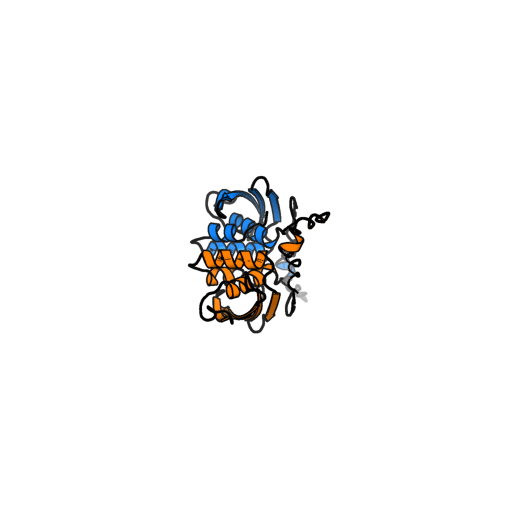.531 19.641 -0.875 1 39.81 110 LYS A O 1
ATOM 877 N N . SER A 1 111 ? -14.172 21.047 -2.289 1 35.72 111 SER A N 1
ATOM 878 C CA . SER A 1 111 ? -15.133 21.812 -1.507 1 35.72 111 SER A CA 1
ATOM 879 C C . SER A 1 111 ? -16.188 20.906 -0.876 1 35.72 111 SER A C 1
ATOM 881 O O . SER A 1 111 ? -16.75 20.047 -1.548 1 35.72 111 SER A O 1
ATOM 883 N N . ARG A 1 112 ? -16.125 20.547 0.337 1 39.75 112 ARG A N 1
ATOM 884 C CA . ARG A 1 112 ? -17.281 19.906 0.932 1 39.75 112 ARG A CA 1
ATOM 885 C C . ARG A 1 112 ? -18.578 20.484 0.363 1 39.75 112 ARG A C 1
ATOM 887 O O . ARG A 1 112 ? -18.734 21.703 0.266 1 39.75 112 ARG A O 1
ATOM 894 N N . PRO A 1 113 ? -19.406 19.703 -0.394 1 40.28 113 PRO A N 1
ATOM 895 C CA . PRO A 1 113 ? -20.641 20.406 -0.757 1 40.28 113 PRO A CA 1
ATOM 896 C C . PRO A 1 113 ? -21.156 21.297 0.357 1 40.28 113 PRO A C 1
ATOM 898 O O . PRO A 1 113 ? -20.906 21.047 1.537 1 40.28 113 PRO A O 1
ATOM 901 N N . PRO A 1 114 ? -21.453 22.609 0.183 1 36.97 114 PRO A N 1
ATOM 902 C CA . PRO A 1 114 ? -22 23.5 1.212 1 36.97 114 PRO A CA 1
ATOM 903 C C . PRO A 1 114 ? -22.953 22.781 2.162 1 36.97 114 PRO A C 1
ATOM 905 O O . PRO A 1 114 ? -23.797 22 1.719 1 36.97 114 PRO A O 1
ATOM 908 N N . LYS A 1 115 ? -22.516 22.5 3.379 1 42.59 115 LYS A N 1
ATOM 909 C CA . LYS A 1 115 ? -23.484 22.016 4.355 1 42.59 115 LYS A CA 1
ATOM 910 C C . LYS A 1 115 ? -24.828 22.75 4.203 1 42.59 115 LYS A C 1
ATOM 912 O O . LYS A 1 115 ? -24.875 23.984 4.266 1 42.59 115 LYS A O 1
ATOM 917 N N . LYS A 1 116 ? -25.766 22.281 3.494 1 43.91 116 LYS A N 1
ATOM 918 C CA . LYS A 1 116 ? -27.094 22.875 3.447 1 43.91 116 LYS A CA 1
ATOM 919 C C . LYS A 1 116 ? -27.578 23.234 4.848 1 43.91 116 LYS A C 1
ATOM 921 O O . LYS A 1 116 ? -27.375 22.469 5.797 1 43.91 116 LYS A O 1
ATOM 926 N N . THR A 1 117 ? -27.734 24.531 5.172 1 39.69 117 THR A N 1
ATOM 927 C CA . THR A 1 117 ? -28.266 25 6.445 1 39.69 117 THR A CA 1
ATOM 928 C C . THR A 1 117 ? -29.5 24.188 6.836 1 39.69 117 THR A C 1
ATOM 930 O O . THR A 1 117 ? -30.188 23.625 5.977 1 39.69 117 THR A O 1
ATOM 933 N N . MET A 1 118 ? -29.594 23.875 8.164 1 47.06 118 MET A N 1
ATOM 934 C CA . MET A 1 118 ? -30.781 23.188 8.672 1 47.06 118 MET A CA 1
ATOM 935 C C . MET A 1 118 ? -32.031 23.688 7.977 1 47.06 118 MET A C 1
ATOM 937 O O . MET A 1 118 ? -33 22.938 7.797 1 47.06 118 MET A O 1
ATOM 941 N N . GLU A 1 119 ? -32.031 25.031 7.746 1 51.84 119 GLU A N 1
ATOM 942 C CA . GLU A 1 119 ? -33.188 25.672 7.156 1 51.84 119 GLU A CA 1
ATOM 943 C C . GLU A 1 119 ? -33.406 25.219 5.715 1 51.84 119 GLU A C 1
ATOM 945 O O . GLU A 1 119 ? -34.531 25.156 5.234 1 51.84 119 GLU A O 1
ATOM 950 N N . GLU A 1 120 ? -32.375 25 5.008 1 56.91 120 GLU A N 1
ATOM 951 C CA . GLU A 1 120 ? -32.5 24.516 3.639 1 56.91 120 GLU A CA 1
ATOM 952 C C . GLU A 1 120 ? -32.875 23.031 3.609 1 56.91 120 GLU A C 1
ATOM 954 O O . GLU A 1 120 ? -33.594 22.594 2.709 1 56.91 120 GLU A O 1
ATOM 959 N N . LEU A 1 121 ? -32.406 22.234 4.543 1 56.06 121 LEU A N 1
ATOM 960 C CA . LEU A 1 121 ? -32.688 20.812 4.645 1 56.06 121 LEU A CA 1
ATOM 961 C C . LEU A 1 121 ? -34.094 20.594 5.25 1 56.06 121 LEU A C 1
ATOM 963 O O . LEU A 1 121 ? -34.781 19.656 4.879 1 56.06 121 LEU A O 1
ATOM 967 N N . PHE A 1 122 ? -34.562 21.297 6.312 1 55.22 122 PHE A N 1
ATOM 968 C CA . PHE A 1 122 ? -35.875 21.281 6.934 1 55.22 122 PHE A CA 1
ATOM 969 C C . PHE A 1 122 ? -36.531 22.656 6.859 1 55.22 122 PHE A C 1
ATOM 971 O O . PHE A 1 122 ? -36.375 23.469 7.773 1 55.22 122 PHE A O 1
ATOM 978 N N . PRO A 1 123 ? -37 23.094 5.691 1 57.5 123 PRO A N 1
ATOM 979 C CA . PRO A 1 123 ? -37.625 24.406 5.574 1 57.5 123 PRO A CA 1
ATOM 980 C C . PRO A 1 123 ? -38.812 24.578 6.543 1 57.5 123 PRO A C 1
ATOM 982 O O . PRO A 1 123 ? -39.5 23.609 6.867 1 57.5 123 PRO A O 1
ATOM 985 N N . PRO A 1 124 ? -38.844 25.625 7.395 1 58.31 124 PRO A N 1
ATOM 986 C CA . PRO A 1 124 ? -39.938 25.781 8.336 1 58.31 124 PRO A CA 1
ATOM 987 C C . PRO A 1 124 ? -41.312 25.641 7.664 1 58.31 124 PRO A C 1
ATOM 989 O O . PRO A 1 124 ? -41.438 25.891 6.469 1 58.31 124 PRO A O 1
ATOM 992 N N . PRO A 1 125 ? -42.25 24.828 8.258 1 58.16 125 PRO A N 1
ATOM 993 C CA . PRO A 1 125 ? -43.594 24.625 7.676 1 58.16 125 PRO A CA 1
ATOM 994 C C . PRO A 1 125 ? -44.25 25.938 7.254 1 58.16 125 PRO A C 1
ATOM 996 O O . PRO A 1 125 ? -43.938 27 7.824 1 58.16 125 PRO A O 1
ATOM 999 N N . PRO A 1 126 ? -44.688 26.062 6.023 1 58.25 126 PRO A N 1
ATOM 1000 C CA . PRO A 1 126 ? -45.375 27.281 5.578 1 58.25 126 PRO A CA 1
ATOM 1001 C C . PRO A 1 126 ? -46.312 27.859 6.629 1 58.25 126 PRO A C 1
ATOM 1003 O O . PRO A 1 126 ? -46.938 27.094 7.391 1 58.25 126 PRO A O 1
ATOM 1006 N N . LYS A 1 127 ? -46.062 29.016 7.141 1 56.41 127 LYS A N 1
ATOM 1007 C CA . LYS A 1 127 ? -46.969 29.688 8.086 1 56.41 127 LYS A CA 1
ATOM 1008 C C . LYS A 1 127 ? -48.406 29.562 7.645 1 56.41 127 LYS A C 1
ATOM 1010 O O . LYS A 1 127 ? -48.75 29.781 6.477 1 56.41 127 LYS A O 1
ATOM 1015 N N . LEU A 1 128 ? -49.094 28.641 8.242 1 50.66 128 LEU A N 1
ATOM 1016 C CA . LEU A 1 128 ? -50.531 28.531 8.031 1 50.66 128 LEU A CA 1
ATOM 1017 C C . LEU A 1 128 ? -51.188 29.906 8.086 1 50.66 128 LEU A C 1
ATOM 1019 O O . LEU A 1 128 ? -50.969 30.672 9.023 1 50.66 128 LEU A O 1
ATOM 1023 N N . ALA A 1 129 ? -51.5 30.469 6.93 1 52.31 129 ALA A N 1
ATOM 1024 C CA . ALA A 1 129 ? -52.344 31.656 6.828 1 52.31 129 ALA A CA 1
ATOM 1025 C C . ALA A 1 129 ? -53.5 31.594 7.84 1 52.31 129 ALA A C 1
ATOM 1027 O O . ALA A 1 129 ? -54.25 30.625 7.871 1 52.31 129 ALA A O 1
ATOM 1028 N N . THR A 1 130 ? -53.219 32.031 9.031 1 46.06 130 THR A N 1
ATOM 1029 C CA . THR A 1 130 ? -54.344 32.219 9.945 1 46.06 130 THR A CA 1
ATOM 1030 C C . THR A 1 130 ? -55.5 32.906 9.258 1 46.06 130 THR A C 1
ATOM 1032 O O . THR A 1 130 ? -55.375 34.062 8.828 1 46.06 130 THR A O 1
ATOM 1035 N N . TYR A 1 131 ? -56.312 32.125 8.57 1 48.16 131 TYR A N 1
ATOM 1036 C CA . TYR A 1 131 ? -57.625 32.625 8.18 1 48.16 131 TYR A CA 1
ATOM 1037 C C . TYR A 1 131 ? -58.312 33.281 9.367 1 48.16 131 TYR A C 1
ATOM 1039 O O . TYR A 1 131 ? -58.5 32.656 10.406 1 48.16 131 TYR A O 1
ATOM 1047 N N . ARG A 1 132 ? -58 34.5 9.758 1 40.25 132 ARG A N 1
ATOM 1048 C CA . ARG A 1 132 ? -59.031 35.219 10.523 1 40.25 132 ARG A CA 1
ATOM 1049 C C . ARG A 1 132 ? -60.312 35.375 9.695 1 40.25 132 ARG A C 1
ATOM 1051 O O . ARG A 1 132 ? -60.25 35.625 8.492 1 40.25 132 ARG A O 1
ATOM 1058 N N . MET B 1 1 ? -16.828 -0.555 -4.414 1 56.94 1 MET B N 1
ATOM 1059 C CA . MET B 1 1 ? -16.109 -0.822 -3.176 1 56.94 1 MET B CA 1
ATOM 1060 C C . MET B 1 1 ? -14.602 -0.668 -3.383 1 56.94 1 MET B C 1
ATOM 1062 O O . MET B 1 1 ? -14.055 -1.119 -4.391 1 56.94 1 MET B O 1
ATOM 1066 N N . ALA B 1 2 ? -13.828 0.215 -2.527 1 78 2 ALA B N 1
ATOM 1067 C CA . ALA B 1 2 ? -12.406 0.512 -2.697 1 78 2 ALA B CA 1
ATOM 1068 C C . ALA B 1 2 ? -11.547 -0.667 -2.26 1 78 2 ALA B C 1
ATOM 1070 O O . ALA B 1 2 ? -11.922 -1.414 -1.352 1 78 2 ALA B O 1
ATOM 1071 N N . PHE B 1 3 ? -10.688 -1.125 -2.99 1 92.12 3 PHE B N 1
ATOM 1072 C CA . PHE B 1 3 ? -9.719 -2.17 -2.691 1 92.12 3 PHE B CA 1
ATOM 1073 C C . PHE B 1 3 ? -8.711 -1.689 -1.656 1 92.12 3 PHE B C 1
ATOM 1075 O O . PHE B 1 3 ? -7.844 -0.864 -1.96 1 92.12 3 PHE B O 1
ATOM 1082 N N . SER B 1 4 ? -8.938 -2.207 -0.448 1 95.94 4 SER B N 1
ATOM 1083 C CA . SER B 1 4 ? -8.156 -1.71 0.683 1 95.94 4 SER B CA 1
ATOM 1084 C C . SER B 1 4 ? -6.754 -2.303 0.693 1 95.94 4 SER B C 1
ATOM 1086 O O . SER B 1 4 ? -6.582 -3.502 0.468 1 95.94 4 SER B O 1
ATOM 1088 N N . VAL B 1 5 ? -5.789 -1.471 1.092 1 97.56 5 VAL B N 1
ATOM 1089 C CA . VAL B 1 5 ? -4.406 -1.918 1.217 1 97.56 5 VAL B CA 1
ATOM 1090 C C . VAL B 1 5 ? -4.273 -2.859 2.41 1 97.56 5 VAL B C 1
ATOM 1092 O O . VAL B 1 5 ? -3.32 -3.637 2.494 1 97.56 5 VAL B O 1
ATOM 1095 N N . LEU B 1 6 ? -5.211 -2.873 3.27 1 97.69 6 LEU B N 1
ATOM 1096 C CA . LEU B 1 6 ? -5.133 -3.656 4.5 1 97.69 6 LEU B CA 1
ATOM 1097 C C . LEU B 1 6 ? -5.277 -5.145 4.203 1 97.69 6 LEU B C 1
ATOM 1099 O O . LEU B 1 6 ? -4.809 -5.984 4.977 1 97.69 6 LEU B O 1
ATOM 1103 N N . TYR B 1 7 ? -5.906 -5.512 3.012 1 98 7 TYR B N 1
ATOM 1104 C CA . TYR B 1 7 ? -5.898 -6.91 2.604 1 98 7 TYR B CA 1
ATOM 1105 C C . TYR B 1 7 ? -4.473 -7.43 2.469 1 98 7 TYR B C 1
ATOM 1107 O O . TYR B 1 7 ? -4.164 -8.531 2.926 1 98 7 TYR B O 1
ATOM 1115 N N . TRP B 1 8 ? -3.664 -6.609 1.898 1 98.38 8 TRP B N 1
ATOM 1116 C CA . TRP B 1 8 ? -2.266 -6.965 1.685 1 98.38 8 TRP B CA 1
ATOM 1117 C C . TRP B 1 8 ? -1.493 -6.953 3 1 98.38 8 TRP B C 1
ATOM 1119 O O . TRP B 1 8 ? -0.724 -7.871 3.285 1 98.38 8 TRP B O 1
ATOM 1129 N N . VAL B 1 9 ? -1.74 -5.992 3.828 1 97.88 9 VAL B N 1
ATOM 1130 C CA . VAL B 1 9 ? -1.035 -5.848 5.098 1 97.88 9 VAL B CA 1
ATOM 1131 C C . VAL B 1 9 ? -1.322 -7.055 5.988 1 97.88 9 VAL B C 1
ATOM 1133 O O . VAL B 1 9 ? -0.398 -7.676 6.516 1 97.88 9 VAL B O 1
ATOM 1136 N N . ASN B 1 10 ? -2.521 -7.367 6.094 1 97.38 10 ASN B N 1
ATOM 1137 C CA . ASN B 1 10 ? -2.92 -8.477 6.953 1 97.38 10 ASN B CA 1
ATOM 1138 C C . ASN B 1 10 ? -2.42 -9.812 6.41 1 97.38 10 ASN B C 1
ATOM 1140 O O . ASN B 1 10 ? -2.016 -10.688 7.18 1 97.38 10 ASN B O 1
ATOM 1144 N N . PHE B 1 11 ? -2.457 -9.992 5.09 1 98 11 PHE B N 1
ATOM 1145 C CA . PHE B 1 11 ? -1.999 -11.227 4.465 1 98 11 PHE B CA 1
ATOM 1146 C C . PHE B 1 11 ? -0.513 -11.445 4.723 1 98 11 PHE B C 1
ATOM 1148 O O . PHE B 1 11 ? -0.078 -12.57 4.965 1 98 11 PHE B O 1
ATOM 1155 N N . CYS B 1 12 ? 0.203 -10.32 4.766 1 97.62 12 CYS B N 1
ATOM 1156 C CA . CYS B 1 12 ? 1.653 -10.414 4.895 1 97.62 12 CYS B CA 1
ATOM 1157 C C . CYS B 1 12 ? 2.074 -10.367 6.359 1 97.62 12 CYS B C 1
ATOM 1159 O O . CYS B 1 12 ? 3.264 -10.438 6.672 1 97.62 12 CYS B O 1
ATOM 1161 N N . SER B 1 13 ? 1.116 -10.234 7.223 1 94.62 13 SER B N 1
ATOM 1162 C CA . SER B 1 13 ? 1.436 -10.086 8.641 1 94.62 13 SER B CA 1
ATOM 1163 C C . SER B 1 13 ? 2.377 -11.188 9.117 1 94.62 13 SER B C 1
ATOM 1165 O O . SER B 1 13 ? 2.182 -12.359 8.797 1 94.62 13 SER B O 1
ATOM 1167 N N . GLY B 1 14 ? 3.469 -10.844 9.836 1 90.69 14 GLY B N 1
ATOM 1168 C CA . GLY B 1 14 ? 4.375 -11.812 10.438 1 90.69 14 GLY B CA 1
ATOM 1169 C C . GLY B 1 14 ? 5.5 -12.227 9.508 1 90.69 14 GLY B C 1
ATOM 1170 O O . GLY B 1 14 ? 6.383 -12.992 9.898 1 90.69 14 GLY B O 1
ATOM 1171 N N . THR B 1 15 ? 5.508 -11.742 8.258 1 92.81 15 THR B N 1
ATOM 1172 C CA . THR B 1 15 ? 6.539 -12.141 7.301 1 92.81 15 THR B CA 1
ATOM 1173 C C . THR B 1 15 ? 7.02 -10.945 6.492 1 92.81 15 THR B C 1
ATOM 1175 O O . THR B 1 15 ? 6.449 -10.617 5.449 1 92.81 15 THR B O 1
ATOM 1178 N N . LYS B 1 16 ? 8.078 -10.375 6.809 1 94.06 16 LYS B N 1
ATOM 1179 C CA . LYS B 1 16 ? 8.656 -9.227 6.117 1 94.06 16 LYS B CA 1
ATOM 1180 C C . LYS B 1 16 ? 9.07 -9.594 4.691 1 94.06 16 LYS B C 1
ATOM 1182 O O . LYS B 1 16 ? 8.883 -8.805 3.766 1 94.06 16 LYS B O 1
ATOM 1187 N N . LYS B 1 17 ? 9.594 -10.812 4.551 1 96.38 17 LYS B N 1
ATOM 1188 C CA . LYS B 1 17 ? 10.055 -11.273 3.246 1 96.38 17 LYS B CA 1
ATOM 1189 C C . LYS B 1 17 ? 8.906 -11.32 2.242 1 96.38 17 LYS B C 1
ATOM 1191 O O . LYS B 1 17 ? 9.094 -11.008 1.063 1 96.38 17 LYS B O 1
ATOM 1196 N N . LEU B 1 18 ? 7.777 -11.719 2.684 1 97.31 18 LEU B N 1
ATOM 1197 C CA . LEU B 1 18 ? 6.59 -11.781 1.835 1 97.31 18 LEU B CA 1
ATOM 1198 C C . LEU B 1 18 ? 6.207 -10.398 1.325 1 97.31 18 LEU B C 1
ATOM 1200 O O . LEU B 1 18 ? 5.914 -10.227 0.139 1 97.31 18 LEU B O 1
ATOM 1204 N N . SER B 1 19 ? 6.238 -9.391 2.227 1 97.88 19 SER B N 1
ATOM 1205 C CA . SER B 1 19 ? 5.938 -8.016 1.844 1 97.88 19 SER B CA 1
ATOM 1206 C C . SER B 1 19 ? 6.953 -7.484 0.837 1 97.88 19 SER B C 1
ATOM 1208 O O . SER B 1 19 ? 6.582 -6.867 -0.163 1 97.88 19 SER B O 1
ATOM 1210 N N . GLN B 1 20 ? 8.172 -7.781 1.056 1 97.69 20 GLN B N 1
ATOM 1211 C CA . GLN B 1 20 ? 9.242 -7.289 0.192 1 97.69 20 GLN B CA 1
ATOM 1212 C C . GLN B 1 20 ? 9.164 -7.93 -1.192 1 97.69 20 GLN B C 1
ATOM 1214 O O . GLN B 1 20 ? 9.258 -7.234 -2.207 1 97.69 20 GLN B O 1
ATOM 1219 N N . LYS B 1 21 ? 9 -9.227 -1.242 1 97.12 21 LYS B N 1
ATOM 1220 C CA . LYS B 1 21 ? 8.969 -9.945 -2.514 1 97.12 21 LYS B CA 1
ATOM 1221 C C . LYS B 1 21 ? 7.738 -9.555 -3.332 1 97.12 21 LYS B C 1
ATOM 1223 O O . LYS B 1 21 ? 7.812 -9.438 -4.559 1 97.12 21 LYS B O 1
ATOM 1228 N N . SER B 1 22 ? 6.625 -9.43 -2.652 1 98.06 22 SER B N 1
ATOM 1229 C CA . SER B 1 22 ? 5.418 -9.07 -3.391 1 98.06 22 SER B CA 1
ATOM 1230 C C . SER B 1 22 ? 5.492 -7.633 -3.9 1 98.06 22 SER B C 1
ATOM 1232 O O . SER B 1 22 ? 5.043 -7.34 -5.012 1 98.06 22 SER B O 1
ATOM 1234 N N . GLU B 1 23 ? 6.004 -6.715 -3.096 1 97.19 23 GLU B N 1
ATOM 1235 C CA . GLU B 1 23 ? 6.195 -5.352 -3.584 1 97.19 23 GLU B CA 1
ATOM 1236 C C . GLU B 1 23 ? 7.137 -5.324 -4.785 1 97.19 23 GLU B C 1
ATOM 1238 O O . GLU B 1 23 ? 6.875 -4.629 -5.77 1 97.19 23 GLU B O 1
ATOM 1243 N N . SER B 1 24 ? 8.234 -6.055 -4.68 1 95.62 24 SER B N 1
ATOM 1244 C CA . SER B 1 24 ? 9.188 -6.133 -5.781 1 95.62 24 SER B CA 1
ATOM 1245 C C . SER B 1 24 ? 8.523 -6.668 -7.047 1 95.62 24 SER B C 1
ATOM 1247 O O . SER B 1 24 ? 8.773 -6.168 -8.148 1 95.62 24 SER B O 1
ATOM 1249 N N . ALA B 1 25 ? 7.727 -7.688 -6.91 1 96.12 25 ALA B N 1
ATOM 1250 C CA . ALA B 1 25 ? 7.035 -8.289 -8.055 1 96.12 25 ALA B CA 1
ATOM 1251 C C . ALA B 1 25 ? 6.102 -7.281 -8.719 1 96.12 25 ALA B C 1
ATOM 1253 O O . ALA B 1 25 ? 6.055 -7.184 -9.945 1 96.12 25 ALA B O 1
ATOM 1254 N N . VAL B 1 26 ? 5.363 -6.492 -7.906 1 95.56 26 VAL B N 1
ATOM 1255 C CA . VAL B 1 26 ? 4.434 -5.5 -8.438 1 95.56 26 VAL B CA 1
ATOM 1256 C C . VAL B 1 26 ? 5.207 -4.375 -9.125 1 95.56 26 VAL B C 1
ATOM 1258 O O . VAL B 1 26 ? 4.848 -3.945 -10.219 1 95.56 26 VAL B O 1
ATOM 1261 N N . LYS B 1 27 ? 6.262 -3.98 -8.484 1 93.06 27 LYS B N 1
ATOM 1262 C CA . LYS B 1 27 ? 7.109 -2.936 -9.055 1 93.06 27 LYS B CA 1
ATOM 1263 C C . LYS B 1 27 ? 7.695 -3.369 -10.398 1 93.06 27 LYS B C 1
ATOM 1265 O O . LYS B 1 27 ? 7.871 -2.547 -11.297 1 93.06 27 LYS B O 1
ATOM 1270 N N . SER B 1 28 ? 7.961 -4.602 -10.508 1 92.81 28 SER B N 1
ATOM 1271 C CA . SER B 1 28 ? 8.602 -5.148 -11.703 1 92.81 28 SER B CA 1
ATOM 1272 C C . SER B 1 28 ? 7.562 -5.562 -12.742 1 92.81 28 SER B C 1
ATOM 1274 O O . SER B 1 28 ? 7.887 -6.262 -13.711 1 92.81 28 SER B O 1
ATOM 1276 N N . ASP B 1 29 ? 6.34 -5.305 -12.492 1 93.12 29 ASP B N 1
ATOM 1277 C CA . ASP B 1 29 ? 5.242 -5.555 -13.422 1 93.12 29 ASP B CA 1
ATOM 1278 C C . ASP B 1 29 ? 5.066 -7.055 -13.672 1 93.12 29 ASP B C 1
ATOM 1280 O O . ASP B 1 29 ? 4.855 -7.48 -14.805 1 93.12 29 ASP B O 1
ATOM 1284 N N . HIS B 1 30 ? 5.254 -7.805 -12.672 1 95.5 30 HIS B N 1
ATOM 1285 C CA . HIS B 1 30 ? 5.121 -9.25 -12.789 1 95.5 30 HIS B CA 1
ATOM 1286 C C . HIS B 1 30 ? 3.656 -9.672 -12.781 1 95.5 30 HIS B C 1
ATOM 1288 O O . HIS B 1 30 ? 3.332 -10.812 -13.125 1 95.5 30 HIS B O 1
ATOM 1294 N N . VAL B 1 31 ? 2.729 -8.875 -12.305 1 96.31 31 VAL B N 1
ATOM 1295 C CA . VAL B 1 31 ? 1.306 -9.18 -12.406 1 96.31 31 VAL B CA 1
ATOM 1296 C C . VAL B 1 31 ? 0.833 -8.992 -13.844 1 96.31 31 VAL B C 1
ATOM 1298 O O . VAL B 1 31 ? 0.754 -7.859 -14.336 1 96.31 31 VAL B O 1
ATOM 1301 N N . LEU B 1 32 ? 0.473 -10.086 -14.422 1 94.12 32 LEU B N 1
ATOM 1302 C CA . LEU B 1 32 ? 0.221 -10.109 -15.859 1 94.12 32 LEU B CA 1
ATOM 1303 C C . LEU B 1 32 ? -1.267 -9.938 -16.156 1 94.12 32 LEU B C 1
ATOM 1305 O O . LEU B 1 32 ? -1.64 -9.414 -17.203 1 94.12 32 LEU B O 1
ATOM 1309 N N . LYS B 1 33 ? -2.057 -10.445 -15.383 1 94.94 33 LYS B N 1
ATOM 1310 C CA . LYS B 1 33 ? -3.512 -10.359 -15.469 1 94.94 33 LYS B CA 1
ATOM 1311 C C . LYS B 1 33 ? -4.133 -10.125 -14.094 1 94.94 33 LYS B C 1
ATOM 1313 O O . LYS B 1 33 ? -3.656 -10.672 -13.094 1 94.94 33 LYS B O 1
ATOM 1318 N N . PHE B 1 34 ? -5.164 -9.328 -14.117 1 95.81 34 PHE B N 1
ATOM 1319 C CA . PHE B 1 34 ? -5.84 -9 -12.867 1 95.81 34 PHE B CA 1
ATOM 1320 C C . PHE B 1 34 ? -7.324 -8.758 -13.109 1 95.81 34 PHE B C 1
ATOM 1322 O O . PHE B 1 34 ? -7.695 -7.973 -13.984 1 95.81 34 PHE B O 1
ATOM 1329 N N . ILE B 1 35 ? -8.188 -9.5 -12.414 1 94.06 35 ILE B N 1
ATOM 1330 C CA . ILE B 1 35 ? -9.633 -9.32 -12.438 1 94.06 35 ILE B CA 1
ATOM 1331 C C . ILE B 1 35 ? -10.164 -9.195 -11.016 1 94.06 35 ILE B C 1
ATOM 1333 O O . ILE B 1 35 ? -9.805 -9.992 -10.141 1 94.06 35 ILE B O 1
ATOM 1337 N N . PHE B 1 36 ? -10.891 -8.188 -10.781 1 94.75 36 PHE B N 1
ATOM 1338 C CA . PHE B 1 36 ? -11.523 -7.988 -9.492 1 94.75 36 PHE B CA 1
ATOM 1339 C C . PHE B 1 36 ? -13.039 -7.887 -9.641 1 94.75 36 PHE B C 1
ATOM 1341 O O . PHE B 1 36 ? -13.539 -7.094 -10.438 1 94.75 36 PHE B O 1
ATOM 1348 N N . ASP B 1 37 ? -13.734 -8.727 -8.984 1 93.31 37 ASP B N 1
ATOM 1349 C CA . ASP B 1 37 ? -15.195 -8.695 -8.914 1 93.31 37 ASP B CA 1
ATOM 1350 C C . ASP B 1 37 ? -15.664 -8.234 -7.539 1 93.31 37 ASP B C 1
ATOM 1352 O O . ASP B 1 37 ? -15.711 -9.023 -6.594 1 93.31 37 ASP B O 1
ATOM 1356 N N . PRO B 1 38 ? -16.031 -7.031 -7.391 1 91.06 38 PRO B N 1
ATOM 1357 C CA . PRO B 1 38 ? -16.422 -6.508 -6.078 1 91.06 38 PRO B CA 1
ATOM 1358 C C . PRO B 1 38 ? -17.688 -7.156 -5.531 1 91.06 38 PRO B C 1
ATOM 1360 O O . PRO B 1 38 ? -17.875 -7.242 -4.316 1 91.06 38 PRO B O 1
ATOM 1363 N N . GLU B 1 39 ? -18.547 -7.574 -6.395 1 91.38 39 GLU B N 1
ATOM 1364 C CA . GLU B 1 39 ? -19.781 -8.203 -5.961 1 91.38 39 GLU B CA 1
ATOM 1365 C C . GLU B 1 39 ? -19.516 -9.555 -5.312 1 91.38 39 GLU B C 1
ATOM 1367 O O . GLU B 1 39 ? -20.141 -9.898 -4.301 1 91.38 39 GLU B O 1
ATOM 1372 N N . LEU B 1 40 ? -18.609 -10.273 -5.875 1 93.69 40 LEU B N 1
ATOM 1373 C CA . LEU B 1 40 ? -18.297 -11.594 -5.344 1 93.69 40 LEU B CA 1
ATOM 1374 C C . LEU B 1 40 ? -17.094 -11.523 -4.41 1 93.69 40 LEU B C 1
ATOM 1376 O O . LEU B 1 40 ? -16.672 -12.539 -3.859 1 93.69 40 LEU B O 1
ATOM 1380 N N . SER B 1 41 ? -16.531 -10.375 -4.234 1 94.62 41 SER B N 1
ATOM 1381 C CA . SER B 1 41 ? -15.328 -10.195 -3.428 1 94.62 41 SER B CA 1
ATOM 1382 C C . SER B 1 41 ? -14.219 -11.148 -3.861 1 94.62 41 SER B C 1
ATOM 1384 O O . SER B 1 41 ? -13.594 -11.805 -3.025 1 94.62 41 SER B O 1
ATOM 1386 N N . HIS B 1 42 ? -14.102 -11.203 -5.137 1 96.31 42 HIS B N 1
ATOM 1387 C CA . HIS B 1 42 ? -13.203 -12.18 -5.73 1 96.31 42 HIS B CA 1
ATOM 1388 C C . HIS B 1 42 ? -12.141 -11.5 -6.59 1 96.31 42 HIS B C 1
ATOM 1390 O O . HIS B 1 42 ? -12.445 -10.57 -7.34 1 96.31 42 HIS B O 1
ATOM 1396 N N . VAL B 1 43 ? -10.922 -11.977 -6.414 1 97.06 43 VAL B N 1
ATOM 1397 C CA . VAL B 1 43 ? -9.789 -11.5 -7.199 1 97.06 43 VAL B CA 1
ATOM 1398 C C . VAL B 1 43 ? -9.133 -12.664 -7.93 1 97.06 43 VAL B C 1
ATOM 1400 O O . VAL B 1 43 ? -8.945 -13.742 -7.352 1 97.06 43 VAL B O 1
ATOM 1403 N N . GLU B 1 44 ? -8.82 -12.469 -9.156 1 97.94 44 GLU B N 1
ATOM 1404 C CA . GLU B 1 44 ? -8.148 -13.469 -9.969 1 97.94 44 GLU B CA 1
ATOM 1405 C C . GLU B 1 44 ? -7.066 -12.844 -10.852 1 97.94 44 GLU B C 1
ATOM 1407 O O . GLU B 1 44 ? -7.219 -11.711 -11.305 1 97.94 44 GLU B O 1
ATOM 1412 N N . GLY B 1 45 ? -5.996 -13.633 -11.016 1 97.38 45 GLY B N 1
ATOM 1413 C CA . GLY B 1 45 ? -4.961 -13.094 -11.891 1 97.38 45 GLY B CA 1
ATOM 1414 C C . GLY B 1 45 ? -3.848 -14.086 -12.172 1 97.38 45 GLY B C 1
ATOM 1415 O O . GLY B 1 45 ? -3.945 -15.258 -11.812 1 97.38 45 GLY B O 1
ATOM 1416 N N . ARG B 1 46 ? -2.887 -13.625 -12.914 1 97.44 46 ARG B N 1
ATOM 1417 C CA . ARG B 1 46 ? -1.67 -14.367 -13.242 1 97.44 46 ARG B CA 1
ATOM 1418 C C . ARG B 1 46 ? -0.427 -13.57 -12.852 1 97.44 46 ARG B C 1
ATOM 1420 O O . ARG B 1 46 ? -0.338 -12.375 -13.133 1 97.44 46 ARG B O 1
ATOM 1427 N N . VAL B 1 47 ? 0.44 -14.258 -12.195 1 96.62 47 VAL B N 1
ATOM 1428 C CA . VAL B 1 47 ? 1.671 -13.617 -11.742 1 96.62 47 VAL B CA 1
ATOM 1429 C C . VAL B 1 47 ? 2.879 -14.352 -12.32 1 96.62 47 VAL B C 1
ATOM 1431 O O . VAL B 1 47 ? 2.963 -15.578 -12.234 1 96.62 47 VAL B O 1
ATOM 1434 N N . GLN B 1 48 ? 3.725 -13.578 -12.883 1 95.75 48 GLN B N 1
ATOM 1435 C CA . GLN B 1 48 ? 4.934 -14.125 -13.484 1 95.75 48 GLN B CA 1
ATOM 1436 C C . GLN B 1 48 ? 5.883 -14.664 -12.422 1 95.75 48 GLN B C 1
ATOM 1438 O O . GLN B 1 48 ? 6.094 -14.023 -11.391 1 95.75 48 GLN B O 1
ATOM 1443 N N . ALA B 1 49 ? 6.465 -15.836 -12.797 1 88.5 49 ALA B N 1
ATOM 1444 C CA . ALA B 1 49 ? 7.508 -16.391 -11.938 1 88.5 49 ALA B CA 1
ATOM 1445 C C . ALA B 1 49 ? 8.82 -15.625 -12.109 1 88.5 49 ALA B C 1
ATOM 1447 O O . ALA B 1 49 ? 9.07 -15.039 -13.164 1 88.5 49 ALA B O 1
ATOM 1448 N N . SER B 1 50 ? 9.578 -15.32 -11.055 1 74 50 SER B N 1
ATOM 1449 C CA . SER B 1 50 ? 10.82 -14.555 -11.078 1 74 50 SER B CA 1
ATOM 1450 C C . SER B 1 50 ? 11.742 -15.023 -12.203 1 74 50 SER B C 1
ATOM 1452 O O . SER B 1 50 ? 12.344 -14.211 -12.898 1 74 50 SER B O 1
ATOM 1454 N N . MET B 1 51 ? 12.18 -16.125 -12.273 1 63.53 51 MET B N 1
ATOM 1455 C CA . MET B 1 51 ? 13.258 -16.531 -13.172 1 63.53 51 MET B CA 1
ATOM 1456 C C . MET B 1 51 ? 12.75 -17.5 -14.227 1 63.53 51 MET B C 1
ATOM 1458 O O . MET B 1 51 ? 13.531 -18.266 -14.797 1 63.53 51 MET B O 1
ATOM 1462 N N . ARG B 1 52 ? 11.477 -17.375 -14.547 1 66.81 52 ARG B N 1
ATOM 1463 C CA . ARG B 1 52 ? 11.039 -18.406 -15.492 1 66.81 52 ARG B CA 1
ATOM 1464 C C . ARG B 1 52 ? 9.93 -17.891 -16.391 1 66.81 52 ARG B C 1
ATOM 1466 O O . ARG B 1 52 ? 9.344 -16.828 -16.125 1 66.81 52 ARG B O 1
ATOM 1473 N N . ASP B 1 53 ? 9.938 -18.422 -17.562 1 82.62 53 ASP B N 1
ATOM 1474 C CA . ASP B 1 53 ? 8.844 -18.188 -18.5 1 82.62 53 ASP B CA 1
ATOM 1475 C C . ASP B 1 53 ? 7.57 -18.891 -18.047 1 82.62 53 ASP B C 1
ATOM 1477 O O . ASP B 1 53 ? 7.031 -19.734 -18.766 1 82.62 53 ASP B O 1
ATOM 1481 N N . ARG B 1 54 ? 7.406 -18.75 -16.797 1 91.38 54 ARG B N 1
ATOM 1482 C CA . ARG B 1 54 ? 6.203 -19.359 -16.234 1 91.38 54 ARG B CA 1
ATOM 1483 C C . ARG B 1 54 ? 5.402 -18.328 -15.438 1 91.38 54 ARG B C 1
ATOM 1485 O O . ARG B 1 54 ? 5.953 -17.328 -14.984 1 91.38 54 ARG B O 1
ATOM 1492 N N . SER B 1 55 ? 4.188 -18.531 -15.469 1 95.19 55 SER B N 1
ATOM 1493 C CA . SER B 1 55 ? 3.291 -17.719 -14.648 1 95.19 55 SER B CA 1
ATOM 1494 C C . SER B 1 55 ? 2.334 -18.594 -13.852 1 95.19 55 SER B C 1
ATOM 1496 O O . SER B 1 55 ? 2.088 -19.75 -14.219 1 95.19 55 SER B O 1
ATOM 1498 N N . TYR B 1 56 ? 1.935 -18.047 -12.766 1 96.94 56 TYR B N 1
ATOM 1499 C CA . TYR B 1 56 ? 1.053 -18.797 -11.875 1 96.94 56 TYR B CA 1
ATOM 1500 C C . TYR B 1 56 ? -0.328 -18.156 -11.812 1 96.94 56 TYR B C 1
ATOM 1502 O O . TYR B 1 56 ? -0.449 -16.938 -11.781 1 96.94 56 TYR B O 1
ATOM 1510 N N . HIS B 1 57 ? -1.311 -19 -11.867 1 97.5 57 HIS B N 1
ATOM 1511 C CA . HIS B 1 57 ? -2.682 -18.547 -11.664 1 97.5 57 HIS B CA 1
ATOM 1512 C C . HIS B 1 57 ? -2.998 -18.406 -10.18 1 97.5 57 HIS B C 1
ATOM 1514 O O . HIS B 1 57 ? -2.682 -19.281 -9.375 1 97.5 57 HIS B O 1
ATOM 1520 N N . VAL B 1 58 ? -3.586 -17.328 -9.797 1 98.25 58 VAL B N 1
ATOM 1521 C CA . VAL B 1 58 ? -3.896 -17 -8.406 1 98.25 58 VAL B CA 1
ATOM 1522 C C . VAL B 1 58 ? -5.367 -16.625 -8.281 1 98.25 58 VAL B C 1
ATOM 1524 O O . VAL B 1 58 ? -5.895 -15.875 -9.102 1 98.25 58 VAL B O 1
ATOM 1527 N N . THR B 1 59 ? -6.051 -17.156 -7.301 1 97.94 59 THR B N 1
ATOM 1528 C CA . THR B 1 59 ? -7.406 -16.75 -6.949 1 97.94 59 THR B CA 1
ATOM 1529 C C . THR B 1 59 ? -7.516 -16.469 -5.453 1 97.94 59 THR B C 1
ATOM 1531 O O . THR B 1 59 ? -6.941 -17.188 -4.633 1 97.94 59 THR B O 1
ATOM 1534 N N . LEU B 1 60 ? -8.203 -15.406 -5.16 1 98.44 60 LEU B N 1
ATOM 1535 C CA . LEU B 1 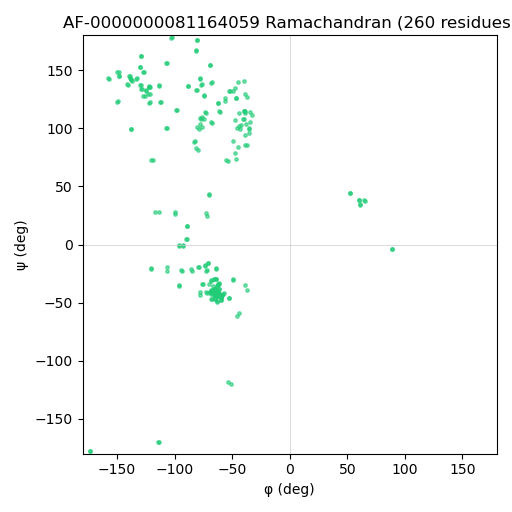60 ? -8.414 -15 -3.775 1 98.44 60 LEU B CA 1
ATOM 1536 C C . LEU B 1 60 ? -9.883 -14.664 -3.527 1 98.44 60 LEU B C 1
ATOM 1538 O O . LEU B 1 60 ? -10.539 -14.062 -4.383 1 98.44 60 LEU B O 1
ATOM 1542 N N . THR B 1 61 ? -10.375 -14.984 -2.377 1 98.25 61 THR B N 1
ATOM 1543 C CA . THR B 1 61 ? -11.664 -14.508 -1.877 1 98.25 61 THR B CA 1
ATOM 1544 C C . THR B 1 61 ? -11.469 -13.586 -0.679 1 98.25 61 THR B C 1
ATOM 1546 O O . THR B 1 61 ? -10.852 -13.969 0.316 1 98.25 61 THR B O 1
ATOM 1549 N N . LEU B 1 62 ? -11.961 -12.43 -0.816 1 97.81 62 LEU B N 1
ATOM 1550 C CA . LEU B 1 62 ? -11.812 -11.422 0.225 1 97.81 62 LEU B CA 1
ATOM 1551 C C . LEU B 1 62 ? -12.945 -11.516 1.242 1 97.81 62 LEU B C 1
ATOM 1553 O O . LEU B 1 62 ? -14.094 -11.742 0.872 1 97.81 62 LEU B O 1
ATOM 1557 N N . GLY B 1 63 ? -12.523 -11.414 2.471 1 97.31 63 GLY B N 1
ATOM 1558 C CA . GLY B 1 63 ? -13.5 -11.516 3.539 1 97.31 63 GLY B CA 1
ATOM 1559 C C . GLY B 1 63 ? -13.672 -10.227 4.316 1 97.31 63 GLY B C 1
ATOM 1560 O O . GLY B 1 63 ? -13.227 -9.164 3.877 1 97.31 63 GLY B O 1
ATOM 1561 N N . GLU B 1 64 ? -14.422 -10.367 5.469 1 94.88 64 GLU B N 1
ATOM 1562 C CA . GLU B 1 64 ? -14.625 -9.234 6.355 1 94.88 64 GLU B CA 1
ATOM 1563 C C . GLU B 1 64 ? -13.328 -8.836 7.059 1 94.88 64 GLU B C 1
ATOM 1565 O O . GLU B 1 64 ? -12.391 -9.633 7.125 1 94.88 64 GLU B O 1
ATOM 1570 N N . ASN B 1 65 ? -13.281 -7.535 7.449 1 94.69 65 ASN B N 1
ATOM 1571 C CA . ASN B 1 65 ? -12.156 -7.012 8.219 1 94.69 65 ASN B CA 1
ATOM 1572 C C . ASN B 1 65 ? -10.844 -7.141 7.449 1 94.69 65 ASN B C 1
ATOM 1574 O O . ASN B 1 65 ? -9.82 -7.52 8.023 1 94.69 65 ASN B O 1
ATOM 1578 N N . ASP B 1 66 ? -10.898 -6.98 6.125 1 96.5 66 ASP B N 1
ATOM 1579 C CA . ASP B 1 66 ? -9.727 -6.922 5.254 1 96.5 66 ASP B CA 1
ATOM 1580 C C . ASP B 1 66 ? -8.906 -8.211 5.348 1 96.5 66 ASP B C 1
ATOM 1582 O O . ASP B 1 66 ? -7.676 -8.164 5.43 1 96.5 66 ASP B O 1
ATOM 1586 N N . THR B 1 67 ? -9.648 -9.344 5.457 1 97.38 67 THR B N 1
ATOM 1587 C CA . THR B 1 67 ? -9 -10.648 5.492 1 97.38 67 THR B CA 1
ATOM 1588 C C . THR B 1 67 ? -9.211 -11.398 4.184 1 97.38 67 THR B C 1
ATOM 1590 O O . THR B 1 67 ? -10.109 -11.062 3.41 1 97.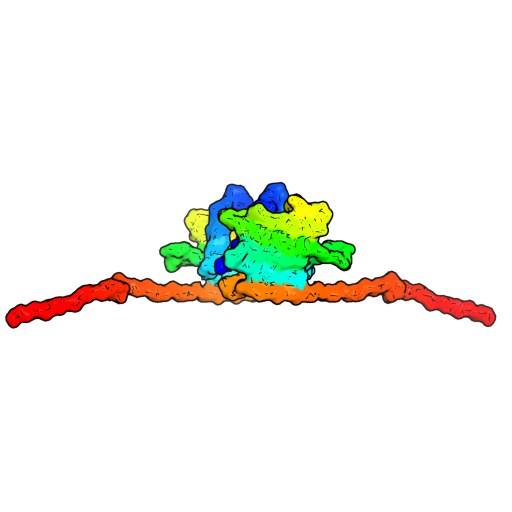38 67 THR B O 1
ATOM 1593 N N . VAL B 1 68 ? -8.266 -12.328 3.93 1 97.94 68 VAL B N 1
ATOM 1594 C CA . VAL B 1 68 ? -8.43 -13.273 2.832 1 97.94 68 VAL B CA 1
ATOM 1595 C C . VAL B 1 68 ? -8.953 -14.602 3.367 1 97.94 68 VAL B C 1
ATOM 1597 O O . VAL B 1 68 ? -8.305 -15.25 4.188 1 97.94 68 VAL B O 1
ATOM 1600 N N . VAL B 1 69 ? -10.141 -15.008 2.979 1 97.69 69 VAL B N 1
ATOM 1601 C CA . VAL B 1 69 ? -10.797 -16.156 3.598 1 97.69 69 VAL B CA 1
ATOM 1602 C C . VAL B 1 69 ? -10.492 -17.422 2.791 1 97.69 69 VAL B C 1
ATOM 1604 O O . VAL B 1 69 ? -10.656 -18.531 3.287 1 97.69 69 VAL B O 1
ATOM 1607 N N . ASP B 1 70 ? -10.141 -17.312 1.523 1 97.5 70 ASP B N 1
ATOM 1608 C CA . ASP B 1 70 ? -9.711 -18.422 0.668 1 97.5 70 ASP B CA 1
ATOM 1609 C C . ASP B 1 70 ? -8.695 -17.938 -0.371 1 97.5 70 ASP B C 1
ATOM 1611 O O . ASP B 1 70 ? -8.766 -16.797 -0.843 1 97.5 70 ASP B O 1
ATOM 1615 N N . SER B 1 71 ? -7.777 -18.766 -0.686 1 98 71 SER B N 1
ATOM 1616 C CA . SER B 1 71 ? -6.77 -18.391 -1.674 1 98 71 SER B CA 1
ATOM 1617 C C . SER B 1 71 ? -6.133 -19.625 -2.305 1 98 71 SER B C 1
ATOM 1619 O O . SER B 1 71 ? -5.938 -20.641 -1.635 1 98 71 SER B O 1
ATOM 1621 N N . LYS B 1 72 ? -5.855 -19.531 -3.543 1 97.69 72 LYS B N 1
ATOM 1622 C CA . LYS B 1 72 ? -5.188 -20.594 -4.293 1 97.69 72 LYS B CA 1
ATOM 1623 C C . LYS B 1 72 ? -4.121 -20.016 -5.223 1 97.69 72 LYS B C 1
ATOM 1625 O O . LYS B 1 72 ? -4.289 -18.922 -5.766 1 97.69 72 LYS B O 1
ATOM 1630 N N . CYS B 1 73 ? -3.098 -20.656 -5.32 1 98.06 73 CYS B N 1
ATOM 1631 C CA . CYS B 1 73 ? -2.018 -20.359 -6.25 1 98.06 73 CYS B CA 1
ATOM 1632 C C . CYS B 1 73 ? -1.43 -21.641 -6.832 1 98.06 73 CYS B C 1
ATOM 1634 O O . CYS B 1 73 ? -1.222 -22.609 -6.109 1 98.06 73 CYS B O 1
ATOM 1636 N N . ASP B 1 74 ? -1.133 -21.703 -8.109 1 96.25 74 ASP B N 1
ATOM 1637 C CA . ASP B 1 74 ? -0.66 -22.953 -8.695 1 96.25 74 ASP B CA 1
ATOM 1638 C C . ASP B 1 74 ? 0.861 -23.062 -8.609 1 96.25 74 ASP B C 1
ATOM 1640 O O . ASP B 1 74 ? 1.472 -23.891 -9.297 1 96.25 74 ASP B O 1
ATOM 1644 N N . CYS B 1 75 ? 1.428 -22.203 -7.742 1 95.44 75 CYS B N 1
ATOM 1645 C CA . CYS B 1 75 ? 2.861 -22.359 -7.512 1 95.44 75 CYS B CA 1
ATOM 1646 C C . CYS B 1 75 ? 3.143 -23.484 -6.523 1 95.44 75 CYS B C 1
ATOM 1648 O O . CYS B 1 75 ? 2.215 -24.078 -5.98 1 95.44 75 CYS B O 1
ATOM 1650 N N . VAL B 1 76 ? 4.414 -23.75 -6.312 1 92.44 76 VAL B N 1
ATOM 1651 C CA . VAL B 1 76 ? 4.84 -24.875 -5.48 1 92.44 76 VAL B CA 1
ATOM 1652 C C . VAL B 1 76 ? 4.379 -24.656 -4.043 1 92.44 76 VAL B C 1
ATOM 1654 O O . VAL B 1 76 ? 4.113 -25.609 -3.314 1 92.44 76 VAL B O 1
ATOM 1657 N N . ASN B 1 77 ? 4.254 -23.406 -3.562 1 90.19 77 ASN B N 1
ATOM 1658 C CA . ASN B 1 77 ? 3.773 -23.078 -2.225 1 90.19 77 ASN B CA 1
ATOM 1659 C C . ASN B 1 77 ? 2.305 -22.656 -2.238 1 90.19 77 ASN B C 1
ATOM 1661 O O . ASN B 1 77 ? 1.854 -21.922 -1.365 1 90.19 77 ASN B O 1
ATOM 1665 N N . GLY B 1 78 ? 1.549 -23.109 -3.135 1 87.75 78 GLY B N 1
ATOM 1666 C CA . GLY B 1 78 ? 0.228 -22.578 -3.449 1 87.75 78 GLY B CA 1
ATOM 1667 C C . GLY B 1 78 ? -0.762 -22.734 -2.311 1 87.75 78 GLY B C 1
ATOM 1668 O O . GLY B 1 78 ? -1.747 -22 -2.234 1 87.75 78 GLY B O 1
ATOM 1669 N N . GLN B 1 79 ? -0.458 -23.672 -1.409 1 88.38 79 GLN B N 1
ATOM 1670 C CA . GLN B 1 79 ? -1.375 -23.875 -0.294 1 88.38 79 GLN B CA 1
ATOM 1671 C C . GLN B 1 79 ? -1.081 -22.922 0.85 1 88.38 79 GLN B C 1
ATOM 1673 O O . GLN B 1 79 ? -1.949 -22.641 1.683 1 88.38 79 GLN B O 1
ATOM 1678 N N . ASP B 1 80 ? 0.119 -22.359 0.934 1 93 80 ASP B N 1
ATOM 1679 C CA . ASP B 1 80 ? 0.538 -21.422 1.976 1 93 80 ASP B CA 1
ATOM 1680 C C . ASP B 1 80 ? 0.553 -19.984 1.454 1 93 80 ASP B C 1
ATOM 1682 O O . ASP B 1 80 ? 0.107 -19.719 0.336 1 93 80 ASP B O 1
ATOM 1686 N N . LYS B 1 81 ? 0.887 -19.109 2.402 1 96 81 LYS B N 1
ATOM 1687 C CA . LYS B 1 81 ? 1.121 -17.734 1.956 1 96 81 LYS B CA 1
ATOM 1688 C C . LYS B 1 81 ? 2.295 -17.672 0.983 1 96 81 LYS B C 1
ATOM 1690 O O . LYS B 1 81 ? 3.357 -18.234 1.245 1 96 81 LYS B O 1
ATOM 1695 N N . CYS B 1 82 ? 2.082 -17.203 -0.156 1 97.31 82 CYS B N 1
ATOM 1696 C CA . CYS B 1 82 ? 3.168 -17.016 -1.113 1 97.31 82 CYS B CA 1
ATOM 1697 C C . CYS B 1 82 ? 3.154 -15.609 -1.683 1 97.31 82 CYS B C 1
ATOM 1699 O O . CYS B 1 82 ? 2.139 -14.914 -1.61 1 97.31 82 CYS B O 1
ATOM 1701 N N . HIS B 1 83 ? 4.227 -15.203 -2.254 1 97.31 83 HIS B N 1
ATOM 1702 C CA . HIS B 1 83 ? 4.332 -13.812 -2.697 1 97.31 83 HIS B CA 1
ATOM 1703 C C . HIS B 1 83 ? 3.484 -13.57 -3.941 1 97.31 83 HIS B C 1
ATOM 1705 O O . HIS B 1 83 ? 3.154 -12.422 -4.254 1 97.31 83 HIS B O 1
ATOM 1711 N N . HIS B 1 84 ? 3.105 -14.664 -4.652 1 97.94 84 HIS B N 1
ATOM 1712 C CA . HIS B 1 84 ? 2.217 -14.484 -5.793 1 97.94 84 HIS B CA 1
ATOM 1713 C C . HIS B 1 84 ? 0.841 -14 -5.352 1 97.94 84 HIS B C 1
ATOM 1715 O O . HIS B 1 84 ? 0.282 -13.078 -5.953 1 97.94 84 HIS B O 1
ATOM 1721 N N . LYS B 1 85 ? 0.354 -14.594 -4.309 1 98.56 85 LYS B N 1
ATOM 1722 C CA . LYS B 1 85 ? -0.923 -14.164 -3.744 1 98.56 85 LYS B CA 1
ATOM 1723 C C . LYS B 1 85 ? -0.839 -12.742 -3.209 1 98.56 85 LYS B C 1
ATOM 1725 O O . LYS B 1 85 ? -1.695 -11.906 -3.512 1 98.56 85 LYS B O 1
ATOM 1730 N N . ALA B 1 86 ? 0.211 -12.477 -2.51 1 98.62 86 ALA B N 1
ATOM 1731 C CA . ALA B 1 86 ? 0.413 -11.148 -1.936 1 98.62 86 ALA B CA 1
ATOM 1732 C C . ALA B 1 86 ? 0.553 -10.094 -3.029 1 98.62 86 ALA B C 1
ATOM 1734 O O . ALA B 1 86 ? 0.06 -8.977 -2.885 1 98.62 86 ALA B O 1
ATOM 1735 N N . SER B 1 87 ? 1.17 -10.445 -4.117 1 98.25 87 SER B N 1
ATOM 1736 C CA . SER B 1 87 ? 1.356 -9.516 -5.23 1 98.25 87 SER B CA 1
ATOM 1737 C C . SER B 1 87 ? 0.018 -9.078 -5.816 1 98.25 87 SER B C 1
ATOM 1739 O O . SER B 1 87 ? -0.166 -7.91 -6.16 1 98.25 87 SER B O 1
ATOM 1741 N N . LEU B 1 88 ? -0.879 -9.977 -5.93 1 98.12 88 LEU B N 1
ATOM 1742 C CA . LEU B 1 88 ? -2.186 -9.648 -6.488 1 98.12 88 LEU B CA 1
ATOM 1743 C C . LEU B 1 88 ? -2.938 -8.68 -5.578 1 98.12 88 LEU B C 1
ATOM 1745 O O . LEU B 1 88 ? -3.619 -7.773 -6.062 1 98.12 88 LEU B O 1
ATOM 1749 N N . LEU B 1 89 ? -2.793 -8.891 -4.297 1 98.25 89 LEU B N 1
ATOM 1750 C CA . LEU B 1 89 ? -3.439 -7.996 -3.342 1 98.25 89 LEU B CA 1
ATOM 1751 C C . LEU B 1 89 ? -2.863 -6.59 -3.439 1 98.25 89 LEU B C 1
ATOM 1753 O O . LEU B 1 89 ? -3.611 -5.609 -3.488 1 98.25 89 LEU B O 1
ATOM 1757 N N . LEU B 1 90 ? -1.585 -6.48 -3.473 1 97.94 90 LEU B N 1
ATOM 1758 C CA . LEU B 1 90 ? -0.949 -5.168 -3.547 1 97.94 90 LEU B CA 1
ATOM 1759 C C . LEU B 1 90 ? -1.249 -4.496 -4.883 1 97.94 90 LEU B C 1
ATOM 1761 O O . LEU B 1 90 ? -1.5 -3.289 -4.93 1 97.94 90 LEU B O 1
ATOM 1765 N N . TYR B 1 91 ? -1.225 -5.281 -5.891 1 96.62 91 TYR B N 1
ATOM 1766 C CA . TYR B 1 91 ? -1.566 -4.777 -7.215 1 96.62 91 TYR B CA 1
ATOM 1767 C C . TYR B 1 91 ? -2.982 -4.215 -7.234 1 96.62 91 TYR B C 1
ATOM 1769 O O . TYR B 1 91 ? -3.23 -3.162 -7.828 1 96.62 91 TYR B O 1
ATOM 1777 N N . GLY B 1 92 ? -3.889 -4.957 -6.699 1 95.81 92 GLY B N 1
ATOM 1778 C CA . GLY B 1 92 ? -5.258 -4.477 -6.605 1 95.81 92 GLY B CA 1
ATOM 1779 C C . GLY B 1 92 ? -5.371 -3.117 -5.945 1 95.81 92 GLY B C 1
ATOM 1780 O O . GLY B 1 92 ? -6.082 -2.238 -6.438 1 95.81 92 GLY B O 1
ATOM 1781 N N . TYR B 1 93 ? -4.688 -2.982 -4.859 1 95.25 93 TYR B N 1
ATOM 1782 C CA . TYR B 1 93 ? -4.723 -1.697 -4.168 1 95.25 93 TYR B CA 1
ATOM 1783 C C . TYR B 1 93 ? -4.207 -0.58 -5.066 1 95.25 93 TYR B C 1
ATOM 1785 O O . TYR B 1 93 ? -4.793 0.503 -5.121 1 95.25 93 TYR B O 1
ATOM 1793 N N . LYS B 1 94 ? -3.168 -0.854 -5.688 1 92.31 94 LYS B N 1
ATOM 1794 C CA . LYS B 1 94 ? -2.5 0.165 -6.492 1 92.31 94 LYS B CA 1
ATOM 1795 C C . LYS B 1 94 ? -3.342 0.543 -7.711 1 92.31 94 LYS B C 1
ATOM 1797 O O . LYS B 1 94 ? -3.324 1.694 -8.148 1 92.31 94 LYS B O 1
ATOM 1802 N N . ASN B 1 95 ? -4.078 -0.366 -8.203 1 89.88 95 ASN B N 1
ATOM 1803 C CA . ASN B 1 95 ? -4.59 -0.141 -9.547 1 89.88 95 ASN B CA 1
ATOM 1804 C C . ASN B 1 95 ? -6.113 -0.133 -9.578 1 89.88 95 ASN B C 1
ATOM 1806 O O . ASN B 1 95 ? -6.719 0.31 -10.555 1 89.88 95 ASN B O 1
ATOM 1810 N N . VAL B 1 96 ? -6.703 -0.687 -8.633 1 86.88 96 VAL B N 1
ATOM 1811 C CA . VAL B 1 96 ? -8.164 -0.647 -8.617 1 86.88 96 VAL B CA 1
ATOM 1812 C C . VAL B 1 96 ? -8.641 0.732 -8.164 1 86.88 96 VAL B C 1
ATOM 1814 O O . VAL B 1 96 ? -8.234 1.216 -7.102 1 86.88 96 VAL B O 1
ATOM 1817 N N . SER B 1 97 ? -9.18 1.486 -9.125 1 67 97 SER B N 1
ATOM 1818 C CA . SER B 1 97 ? -9.68 2.824 -8.82 1 67 97 SER B CA 1
ATOM 1819 C C . SER B 1 97 ? -11.07 2.766 -8.211 1 67 97 SER B C 1
ATOM 1821 O O . SER B 1 97 ? -11.695 1.703 -8.18 1 67 97 SER B O 1
ATOM 1823 N N . LYS B 1 98 ? -11.344 4.047 -7.672 1 61.97 98 LYS B N 1
ATOM 1824 C CA . LYS B 1 98 ? -12.672 4.238 -7.09 1 61.97 98 LYS B CA 1
ATOM 1825 C C . LYS B 1 98 ? -13.766 3.764 -8.039 1 61.97 98 LYS B C 1
ATOM 1827 O O . LYS B 1 98 ? -14.812 3.287 -7.602 1 61.97 98 LYS B O 1
ATOM 1832 N N . THR B 1 99 ? -13.477 3.848 -9.414 1 51.56 99 THR B N 1
ATOM 1833 C CA . THR B 1 99 ? -14.547 3.592 -10.375 1 51.56 99 THR B CA 1
ATOM 1834 C C . THR B 1 99 ? -14.359 2.24 -11.055 1 51.56 99 THR B C 1
ATOM 1836 O O . THR B 1 99 ? -15.125 1.874 -11.945 1 51.56 99 THR B O 1
ATOM 1839 N N . ASP B 1 100 ? -13.07 1.654 -11.109 1 50.66 100 ASP B N 1
ATOM 1840 C CA . ASP B 1 100 ? -12.758 0.662 -12.133 1 50.66 100 ASP B CA 1
ATOM 1841 C C . ASP B 1 100 ? -13.234 -0.727 -11.711 1 50.66 100 ASP B C 1
ATOM 1843 O O . ASP B 1 100 ? -12.781 -1.264 -10.695 1 50.66 100 ASP B O 1
ATOM 1847 N N . ILE B 1 101 ? -14.266 -1.049 -11.945 1 48.41 101 ILE B N 1
ATOM 1848 C CA . ILE B 1 101 ? -14.883 -2.365 -11.797 1 48.41 101 ILE B CA 1
ATOM 1849 C C . ILE B 1 101 ? -14.039 -3.41 -12.523 1 48.41 101 ILE B C 1
ATOM 1851 O O . ILE B 1 101 ? -13.609 -4.398 -11.93 1 48.41 101 ILE B O 1
ATOM 1855 N N . ARG B 1 102 ? -14.703 -4.156 -13.672 1 51.09 102 ARG B N 1
ATOM 1856 C CA . ARG B 1 102 ? -14.477 -5.418 -14.367 1 51.09 102 ARG B CA 1
ATOM 1857 C C . ARG B 1 102 ? -13.234 -5.344 -15.242 1 51.09 102 ARG B C 1
ATOM 1859 O O . ARG B 1 102 ? -13.32 -5.469 -16.469 1 51.09 102 ARG B O 1
ATOM 1866 N N . ALA B 1 103 ? -12.203 -4.422 -14.953 1 48.5 103 ALA B N 1
ATOM 1867 C CA . ALA B 1 103 ? -11.289 -4.309 -16.078 1 48.5 103 ALA B CA 1
ATOM 1868 C C . ALA B 1 103 ? -10.289 -5.461 -16.109 1 48.5 103 ALA B C 1
ATOM 1870 O O . ALA B 1 103 ? -9.766 -5.852 -15.055 1 48.5 103 ALA B O 1
ATOM 1871 N N . SER B 1 104 ? -10.539 -6.438 -16.969 1 48.62 104 SER B N 1
ATOM 1872 C CA . SER B 1 104 ? -9.586 -7.461 -17.391 1 48.62 104 SER B CA 1
ATOM 1873 C C . SER B 1 104 ? -8.297 -6.84 -17.906 1 48.62 104 SER B C 1
ATOM 1875 O O . SER B 1 104 ? -8.32 -5.996 -18.797 1 48.62 104 SER B O 1
ATOM 1877 N N . TRP B 1 105 ? -7.395 -6.246 -17.094 1 49.59 105 TRP B N 1
ATOM 1878 C CA . TRP B 1 105 ? -6.16 -5.75 -17.688 1 49.59 105 TRP B CA 1
ATOM 1879 C C . TRP B 1 105 ? -5.195 -6.895 -17.984 1 49.59 105 TRP B C 1
ATOM 1881 O O . TRP B 1 105 ? -4.992 -7.773 -17.141 1 49.59 105 TRP B O 1
ATOM 1891 N N . ILE B 1 106 ? -5.133 -7.285 -19.203 1 44.84 106 ILE B N 1
ATOM 1892 C CA . ILE B 1 106 ? -4.129 -8.234 -19.672 1 44.84 106 ILE B CA 1
ATOM 1893 C C . ILE B 1 106 ? -2.805 -7.52 -19.906 1 44.84 106 ILE B C 1
ATOM 1895 O O . ILE B 1 106 ? -2.729 -6.598 -20.719 1 44.84 106 ILE B O 1
ATOM 1899 N N . GLN B 1 107 ? -2.027 -7.273 -18.969 1 45.41 107 GLN B N 1
ATOM 1900 C CA . GLN B 1 107 ? -0.712 -6.738 -19.297 1 45.41 107 GLN B CA 1
ATOM 1901 C C . GLN B 1 107 ? 0.193 -7.82 -19.875 1 45.41 107 GLN B C 1
ATOM 1903 O O . GLN B 1 107 ? 0.181 -8.961 -19.406 1 45.41 107 GLN B O 1
ATOM 1908 N N . HIS B 1 108 ? 0.458 -7.773 -21.125 1 41.84 108 HIS B N 1
ATOM 1909 C CA . HIS B 1 108 ? 1.451 -8.641 -21.75 1 41.84 108 HIS B CA 1
ATOM 1910 C C . HIS B 1 108 ? 2.834 -8.414 -21.141 1 41.84 108 HIS B C 1
ATOM 1912 O O . HIS B 1 108 ? 3.232 -7.277 -20.891 1 41.84 108 HIS B O 1
ATOM 1918 N N . PRO B 1 109 ? 3.332 -9.312 -20.516 1 41.88 109 PRO B N 1
ATOM 1919 C CA . PRO B 1 109 ? 4.695 -9.156 -20 1 41.88 109 PRO B CA 1
ATOM 1920 C C . PRO B 1 109 ? 5.625 -8.461 -20.984 1 41.88 109 PRO B C 1
ATOM 1922 O O . PRO B 1 109 ? 5.535 -8.688 -22.188 1 41.88 109 PRO B O 1
ATOM 1925 N N . LYS B 1 110 ? 6.02 -7.301 -20.797 1 38.88 110 LYS B N 1
ATOM 1926 C CA . LYS B 1 110 ? 7.039 -6.77 -21.688 1 38.88 110 LYS B CA 1
ATOM 1927 C C . LYS B 1 110 ? 8.086 -7.832 -22.016 1 38.88 110 LYS B C 1
ATOM 1929 O O . LYS B 1 110 ? 8.406 -8.68 -21.188 1 38.88 110 LYS B O 1
ATOM 1934 N N . SER B 1 111 ? 8.203 -8.266 -23.234 1 35.31 111 SER B N 1
ATOM 1935 C CA . SER B 1 111 ? 9.211 -9.164 -23.797 1 35.31 111 SER B CA 1
ATOM 1936 C C . SER B 1 111 ? 10.578 -8.922 -23.156 1 35.31 111 SER B C 1
ATOM 1938 O O . SER B 1 111 ? 11.031 -7.777 -23.062 1 35.31 111 SER B O 1
ATOM 1940 N N . ARG B 1 112 ? 10.984 -9.617 -22.188 1 39.84 112 ARG B N 1
ATOM 1941 C CA . ARG B 1 112 ? 12.398 -9.484 -21.859 1 39.84 112 ARG B CA 1
ATOM 1942 C C . ARG B 1 112 ? 13.234 -9.227 -23.109 1 39.84 112 ARG B C 1
ATOM 1944 O O . ARG B 1 112 ? 13.094 -9.93 -24.109 1 39.84 112 ARG B O 1
ATOM 1951 N N . PRO B 1 113 ? 13.836 -8.047 -23.328 1 39.22 113 PRO B N 1
ATOM 1952 C CA . PRO B 1 113 ? 14.68 -8.055 -24.531 1 39.22 113 PRO B CA 1
ATOM 1953 C C . PRO B 1 113 ? 15.43 -9.367 -24.703 1 39.22 113 PRO B C 1
ATOM 1955 O O . PRO B 1 113 ? 15.719 -10.062 -23.734 1 39.22 113 PRO B O 1
ATOM 1958 N N . PRO B 1 114 ? 15.414 -10.07 -25.891 1 35.81 114 PRO B N 1
ATOM 1959 C CA . PRO B 1 114 ? 16.172 -11.305 -26.109 1 35.81 114 PRO B CA 1
ATOM 1960 C C . PRO B 1 114 ? 17.547 -11.273 -25.438 1 35.81 114 PRO B C 1
ATOM 1962 O O . PRO B 1 114 ? 18.234 -10.258 -25.484 1 35.81 114 PRO B O 1
ATOM 1965 N N . LYS B 1 115 ? 17.719 -11.945 -24.344 1 40.81 115 LYS B N 1
ATOM 1966 C CA . LYS B 1 115 ? 19.094 -12.094 -23.844 1 40.81 115 LYS B CA 1
ATOM 1967 C C . LYS B 1 115 ? 20.078 -12.227 -25 1 40.81 115 LYS B C 1
ATOM 1969 O O . LYS B 1 115 ? 19.969 -13.133 -25.828 1 40.81 115 LYS B O 1
ATOM 1974 N N . LYS B 1 116 ? 20.734 -11.219 -25.359 1 42.62 116 LYS B N 1
ATOM 1975 C CA . LYS B 1 116 ? 21.797 -11.367 -26.344 1 42.62 116 LYS B CA 1
ATOM 1976 C C . LYS B 1 116 ? 22.719 -12.539 -26 1 42.62 116 LYS B C 1
ATOM 1978 O O . LYS B 1 116 ? 23.078 -12.734 -24.828 1 42.62 116 LYS B O 1
ATOM 1983 N N . THR B 1 117 ? 22.641 -13.719 -26.781 1 36.72 117 THR B N 1
ATOM 1984 C CA . THR B 1 117 ? 23.5 -14.883 -26.594 1 36.72 117 THR B CA 1
ATOM 1985 C C . THR B 1 117 ? 24.922 -14.445 -26.297 1 36.72 117 THR B C 1
ATOM 1987 O O . THR B 1 117 ? 25.344 -13.352 -26.688 1 36.72 117 THR B O 1
ATOM 1990 N N . MET B 1 118 ? 25.547 -15.195 -25.359 1 47.25 118 MET B N 1
ATOM 1991 C CA . MET B 1 118 ? 26.953 -14.93 -25.062 1 47.25 118 MET B CA 1
ATOM 1992 C C . MET B 1 118 ? 27.719 -14.609 -26.344 1 47.25 118 MET B C 1
ATOM 1994 O O . MET B 1 118 ? 28.688 -13.844 -26.328 1 47.25 118 MET B O 1
ATOM 1998 N N . GLU B 1 119 ? 27.297 -15.297 -27.422 1 51.5 119 GLU B N 1
ATOM 1999 C CA . GLU B 1 119 ? 27.984 -15.148 -28.703 1 51.5 119 GLU B CA 1
ATOM 2000 C C . GLU B 1 119 ? 27.734 -13.773 -29.312 1 51.5 119 GLU B C 1
ATOM 2002 O O . GLU B 1 119 ? 28.594 -13.234 -30.016 1 51.5 119 GLU B O 1
ATOM 2007 N N . GLU B 1 120 ? 26.578 -13.273 -29.094 1 55.94 120 GLU B N 1
ATOM 2008 C CA . GLU B 1 120 ? 26.281 -11.938 -29.594 1 55.94 120 GLU B CA 1
ATOM 2009 C C . GLU B 1 120 ? 26.938 -10.867 -28.734 1 55.94 120 GLU B C 1
ATOM 2011 O O . GLU B 1 120 ? 27.344 -9.82 -29.25 1 55.94 120 GLU B O 1
ATOM 2016 N N . LEU B 1 121 ? 27.062 -11.047 -27.453 1 56.28 121 LEU B N 1
ATOM 2017 C CA . LEU B 1 121 ? 27.703 -10.109 -26.531 1 56.28 121 LEU B CA 1
ATOM 2018 C C . LEU B 1 121 ? 29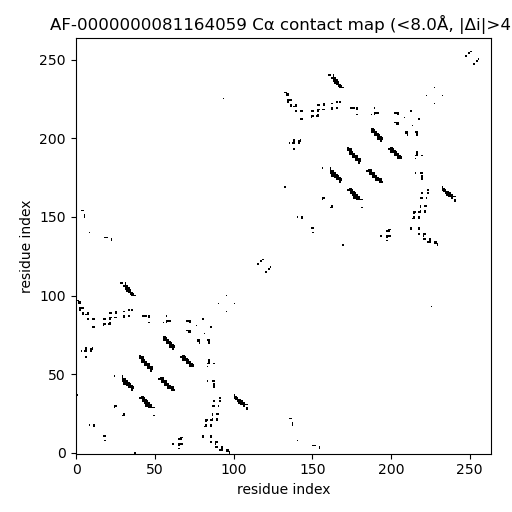.219 -10.219 -26.625 1 56.28 121 LEU B C 1
ATOM 2020 O O . LEU B 1 121 ? 29.938 -9.219 -26.484 1 56.28 121 LEU B O 1
ATOM 2024 N N . PHE B 1 122 ? 29.906 -11.422 -26.734 1 56.56 122 PHE B N 1
ATOM 2025 C CA . PHE B 1 122 ? 31.328 -11.688 -26.938 1 56.56 122 PHE B CA 1
ATOM 2026 C C . PHE B 1 122 ? 31.547 -12.484 -28.219 1 56.56 122 PHE B C 1
ATOM 2028 O O . PHE B 1 122 ? 31.594 -13.711 -28.188 1 56.56 122 PHE B O 1
ATOM 2035 N N . PRO B 1 123 ? 31.406 -11.906 -29.406 1 56.94 123 PRO B N 1
ATOM 2036 C CA . PRO B 1 123 ? 31.625 -12.625 -30.656 1 56.94 123 PRO B CA 1
ATOM 2037 C C . PRO B 1 123 ? 33.031 -13.258 -30.75 1 56.94 123 PRO B C 1
ATOM 2039 O O . PRO B 1 123 ? 33.969 -12.719 -30.188 1 56.94 123 PRO B O 1
ATOM 2042 N N . PRO B 1 124 ? 33.156 -14.555 -30.969 1 58.62 124 PRO B N 1
ATOM 2043 C CA . PRO B 1 124 ? 34.469 -15.164 -31.031 1 58.62 124 PRO B CA 1
ATOM 2044 C C . PRO B 1 124 ? 35.438 -14.383 -31.922 1 58.62 124 PRO B C 1
ATOM 2046 O O . PRO B 1 124 ? 35.031 -13.688 -32.844 1 58.62 124 PRO B O 1
ATOM 2049 N N . PRO B 1 125 ? 36.688 -14.156 -31.469 1 58.69 125 PRO B N 1
ATOM 2050 C CA . PRO B 1 125 ? 37.688 -13.43 -32.281 1 58.69 125 PRO B CA 1
ATOM 2051 C C . PRO B 1 125 ? 37.75 -13.93 -33.719 1 58.69 125 PRO B C 1
ATOM 2053 O O . PRO B 1 125 ? 37.438 -15.094 -33.969 1 58.69 125 PRO B O 1
ATOM 2056 N N . PRO B 1 126 ? 37.625 -13.109 -34.688 1 58.62 126 PRO B N 1
ATOM 2057 C CA . PRO B 1 126 ? 37.719 -13.523 -36.094 1 58.62 126 PRO B CA 1
ATOM 2058 C C . PRO B 1 126 ? 38.812 -14.555 -36.312 1 58.62 126 PRO B C 1
ATOM 2060 O O . PRO B 1 126 ? 39.844 -14.523 -35.656 1 58.62 126 PRO B O 1
ATOM 2063 N N . LYS B 1 127 ? 38.5 -15.758 -36.688 1 57.5 127 LYS B N 1
ATOM 2064 C CA . LYS B 1 127 ? 39.469 -16.781 -37.031 1 57.5 127 LYS B CA 1
ATOM 2065 C C . LYS B 1 127 ? 40.594 -16.203 -37.875 1 57.5 127 LYS B C 1
ATOM 2067 O O . LYS B 1 127 ? 40.344 -15.445 -38.812 1 57.5 127 LYS B O 1
ATOM 2072 N N . LEU B 1 128 ? 41.688 -15.977 -37.312 1 52.12 128 LEU B N 1
ATOM 2073 C CA . LEU B 1 128 ? 42.906 -15.586 -38.062 1 52.12 128 LEU B CA 1
ATOM 2074 C C . LEU B 1 128 ? 43.094 -16.484 -39.281 1 52.12 128 LEU B C 1
ATOM 2076 O O . LEU B 1 128 ? 43.062 -17.703 -39.156 1 52.12 128 LEU B O 1
ATOM 2080 N N . ALA B 1 129 ? 42.719 -16.016 -40.5 1 52.72 129 ALA B N 1
ATOM 2081 C CA . ALA B 1 129 ? 43.062 -16.672 -41.75 1 52.72 129 ALA B CA 1
ATOM 2082 C C . ALA B 1 129 ? 44.469 -17.266 -41.688 1 52.72 129 ALA B C 1
ATOM 2084 O O . ALA B 1 129 ? 45.438 -16.547 -41.406 1 52.72 129 ALA B O 1
ATOM 2085 N N . THR B 1 130 ? 44.562 -18.438 -41.188 1 47.03 130 THR B N 1
ATOM 2086 C CA . THR B 1 130 ? 45.875 -19.078 -41.375 1 47.03 130 THR B CA 1
ATOM 2087 C C . THR B 1 130 ? 46.312 -18.984 -42.812 1 47.03 130 THR B C 1
ATOM 2089 O O . THR B 1 130 ? 45.688 -19.531 -43.719 1 47.03 130 THR B O 1
ATOM 2092 N N . TYR B 1 131 ? 47 -17.891 -43.125 1 50.62 131 TYR B N 1
ATOM 2093 C CA . TYR B 1 131 ? 47.781 -17.828 -44.344 1 50.62 131 TYR B CA 1
ATOM 2094 C C . TYR B 1 131 ? 48.625 -19.078 -44.531 1 50.62 131 TYR B C 1
ATOM 2096 O O . TYR B 1 131 ? 49.438 -19.406 -43.656 1 50.62 131 TYR B O 1
ATOM 2104 N N . ARG B 1 132 ? 48.125 -20.234 -44.875 1 40.19 132 ARG B N 1
ATOM 2105 C CA . ARG B 1 132 ? 49.062 -21.156 -45.5 1 40.19 132 ARG B CA 1
ATOM 2106 C C . ARG B 1 132 ? 49.594 -20.594 -46.812 1 40.19 132 ARG B C 1
ATOM 2108 O O . ARG B 1 132 ? 48.812 -20.016 -47.594 1 40.19 132 ARG B O 1
#

Organism: Pinctada imbricata (NCBI:txid66713)